Protein AF-A0A9N7NEU2-F1 (afdb_monomer)

Solvent-accessible surface area (backbone atoms only — not comparable to full-atom values): 13397 Å² total; per-residue (Å²): 137,87,75,90,75,85,58,40,89,92,38,57,34,70,61,38,56,47,55,64,87,33,83,66,75,81,58,81,85,88,75,82,92,77,90,83,76,88,80,54,57,27,27,45,36,38,36,34,35,21,76,52,65,70,57,48,54,51,46,50,53,50,45,70,71,66,64,71,51,78,40,74,46,25,33,46,35,39,82,84,51,68,68,86,79,60,71,45,93,87,48,93,56,51,72,67,54,53,50,53,49,36,75,73,55,57,35,33,38,34,43,40,36,28,40,68,30,38,95,90,41,43,73,60,52,52,53,51,47,57,57,52,59,73,72,54,78,49,46,86,78,45,63,33,73,48,82,43,44,34,64,56,62,77,46,65,88,62,79,83,86,51,83,84,65,68,73,94,67,89,76,92,78,86,88,82,88,76,60,78,92,45,48,67,58,46,35,57,58,40,62,68,43,44,53,55,72,64,57,84,66,96,63,73,49,77,54,64,86,77,76,91,86,116

Structure (mmCIF, N/CA/C/O backbone):
data_AF-A0A9N7NEU2-F1
#
_entry.id   AF-A0A9N7NEU2-F1
#
loop_
_atom_site.group_PDB
_atom_site.id
_atom_site.type_symbol
_atom_site.label_atom_id
_atom_site.label_alt_id
_atom_site.label_comp_id
_atom_site.label_asym_id
_atom_site.label_entity_id
_atom_site.label_seq_id
_atom_site.pdbx_PDB_ins_code
_atom_site.Cartn_x
_atom_site.Cartn_y
_atom_site.Cartn_z
_atom_site.occupancy
_atom_site.B_iso_or_equiv
_atom_site.auth_seq_id
_atom_site.auth_comp_id
_atom_site.auth_asym_id
_atom_site.auth_atom_id
_atom_site.pdbx_PDB_model_num
ATOM 1 N N . THR A 1 1 ? -37.195 -2.583 7.562 1.00 84.12 1 THR A N 1
ATOM 2 C CA . THR A 1 1 ? -38.107 -2.457 8.717 1.00 84.12 1 THR A CA 1
ATOM 3 C C . THR A 1 1 ? -38.103 -1.061 9.318 1.00 84.12 1 THR A C 1
ATOM 5 O O . THR A 1 1 ? -39.111 -0.683 9.885 1.00 84.12 1 THR A O 1
ATOM 8 N N . GLY A 1 2 ? -37.026 -0.272 9.164 1.00 92.94 2 GLY A N 1
ATOM 9 C CA . GLY A 1 2 ? -36.938 1.070 9.762 1.00 92.94 2 GLY A CA 1
ATOM 10 C C . GLY A 1 2 ? -36.482 1.051 11.225 1.00 92.94 2 GLY A C 1
ATOM 11 O O . GLY A 1 2 ? -36.371 2.103 11.845 1.00 92.94 2 GLY A O 1
ATOM 12 N N . ASP A 1 3 ? -36.182 -0.133 11.763 1.00 95.94 3 ASP A N 1
ATOM 13 C CA . ASP A 1 3 ? -35.751 -0.294 13.147 1.00 95.94 3 ASP A CA 1
ATOM 14 C C . ASP A 1 3 ? -34.339 0.253 13.348 1.00 95.94 3 ASP A C 1
ATOM 16 O O . ASP A 1 3 ? -33.402 -0.108 12.630 1.00 95.94 3 ASP A O 1
ATOM 20 N N . LYS A 1 4 ? -34.156 1.050 14.401 1.00 96.88 4 LYS A N 1
ATOM 21 C CA . LYS A 1 4 ? -32.829 1.431 14.878 1.00 96.88 4 LYS A CA 1
ATOM 22 C C . LYS A 1 4 ? -32.281 0.320 15.770 1.00 96.88 4 LYS A C 1
ATOM 24 O O . LYS A 1 4 ? -32.828 0.060 16.840 1.00 96.88 4 LYS A O 1
ATOM 29 N N . LYS A 1 5 ? -31.192 -0.325 15.347 1.00 96.81 5 LYS A N 1
ATOM 30 C CA . LYS A 1 5 ? -30.547 -1.409 16.102 1.00 96.81 5 LYS A CA 1
ATOM 31 C C . LYS A 1 5 ? -29.089 -1.085 16.398 1.00 96.81 5 LYS A C 1
ATOM 33 O O . LYS A 1 5 ? -28.340 -0.703 15.506 1.00 96.81 5 LYS A O 1
ATOM 38 N N . LEU A 1 6 ? -28.689 -1.289 17.650 1.00 97.56 6 LEU A N 1
ATOM 39 C CA . LEU A 1 6 ? -27.280 -1.370 18.025 1.00 97.56 6 LEU A CA 1
ATOM 40 C C . LEU A 1 6 ? -26.764 -2.767 17.675 1.00 97.56 6 LEU A C 1
ATOM 42 O O . LEU A 1 6 ? -27.394 -3.759 18.041 1.00 97.56 6 LEU A O 1
ATOM 46 N N . CYS A 1 7 ? -25.619 -2.854 17.007 1.00 97.56 7 CYS A N 1
ATOM 47 C CA . CYS A 1 7 ? -24.957 -4.121 16.720 1.00 97.56 7 CYS A CA 1
ATOM 48 C C . CYS A 1 7 ? -23.459 -4.040 17.050 1.00 97.56 7 CYS A C 1
ATOM 50 O O . CYS A 1 7 ? -22.842 -2.979 16.944 1.00 97.56 7 CYS A O 1
ATOM 52 N N . LYS A 1 8 ? -22.900 -5.150 17.529 1.00 97.50 8 LYS A N 1
ATOM 53 C CA . LYS A 1 8 ? -21.483 -5.362 17.878 1.00 97.50 8 LYS A CA 1
ATOM 54 C C . LYS A 1 8 ? -21.183 -6.874 17.782 1.00 97.50 8 LYS A C 1
ATOM 56 O O . LYS A 1 8 ? -22.131 -7.644 17.625 1.00 97.50 8 LYS A O 1
ATOM 61 N N . PRO A 1 9 ? -19.923 -7.340 17.883 1.00 97.69 9 PRO A N 1
ATOM 62 C CA . PRO A 1 9 ? -19.594 -8.757 17.674 1.00 97.69 9 PRO A CA 1
ATOM 63 C C . PRO A 1 9 ? -20.399 -9.760 18.521 1.00 97.69 9 PRO A C 1
ATOM 65 O O . PRO A 1 9 ? -20.651 -10.870 18.072 1.00 97.69 9 PRO A O 1
ATOM 68 N N . ASP A 1 10 ? -20.831 -9.366 19.719 1.00 97.88 10 ASP A N 1
ATOM 69 C CA . ASP A 1 10 ? -21.584 -10.173 20.690 1.00 97.88 10 ASP A CA 1
ATOM 70 C C . ASP A 1 10 ? -23.060 -9.735 20.856 1.00 97.88 10 ASP A C 1
ATOM 72 O O . ASP A 1 10 ? -23.745 -10.195 21.767 1.00 97.88 10 ASP A O 1
ATOM 76 N N . LEU A 1 11 ? -23.573 -8.831 20.010 1.00 97.75 11 LEU A N 1
ATOM 77 C CA . LEU A 1 11 ? -24.970 -8.369 20.044 1.00 97.75 11 LEU A CA 1
ATOM 78 C C . LEU A 1 11 ? -25.458 -8.050 18.632 1.00 97.75 11 LEU A C 1
ATOM 80 O O . LEU A 1 11 ? -24.923 -7.152 17.986 1.00 97.75 11 LEU A O 1
ATOM 84 N N . ASN A 1 12 ? -26.525 -8.720 18.185 1.00 97.31 12 ASN A N 1
ATOM 85 C CA . ASN A 1 12 ? -26.987 -8.640 16.793 1.00 97.31 12 ASN A CA 1
ATOM 86 C C . ASN A 1 12 ? -25.820 -8.899 15.812 1.00 97.31 12 ASN A C 1
ATOM 88 O O . ASN A 1 12 ? -25.632 -8.148 14.855 1.00 97.31 12 ASN A O 1
ATOM 92 N N . SER A 1 13 ? -25.014 -9.928 16.098 1.00 97.88 13 SER A N 1
ATOM 93 C CA . SER A 1 13 ? -23.757 -10.250 15.407 1.00 97.88 13 SER A CA 1
ATOM 94 C C . SER A 1 13 ? -23.939 -10.422 13.904 1.00 97.88 13 SER A C 1
ATOM 96 O O . SER A 1 13 ? -23.150 -9.891 13.129 1.00 97.88 13 SER A O 1
ATOM 98 N N . ASP A 1 14 ? -25.010 -11.095 13.487 1.00 97.69 14 ASP A N 1
ATOM 99 C CA . ASP A 1 14 ? -25.287 -11.341 12.071 1.00 97.69 14 ASP A CA 1
ATOM 100 C C . ASP A 1 14 ? -25.489 -10.023 11.322 1.00 97.69 14 ASP A C 1
ATOM 102 O O . ASP A 1 14 ? -24.925 -9.828 10.250 1.00 97.69 14 ASP A O 1
ATOM 106 N N . LEU A 1 15 ? -26.214 -9.072 11.926 1.00 97.19 15 LEU A N 1
ATOM 107 C CA . LEU A 1 15 ? -26.360 -7.725 11.377 1.00 97.19 15 LEU A CA 1
ATOM 108 C C . LEU A 1 15 ? -25.023 -6.973 11.387 1.00 97.19 15 LEU A C 1
ATOM 110 O O . LEU A 1 15 ? -24.699 -6.316 10.402 1.00 97.19 15 LEU A O 1
ATOM 114 N N . PHE A 1 16 ? -24.244 -7.077 12.470 1.00 97.88 16 PHE A N 1
ATOM 115 C CA . PHE A 1 16 ? -22.935 -6.429 12.572 1.00 97.88 16 PHE A CA 1
ATOM 116 C C . PHE A 1 16 ? -22.009 -6.857 11.426 1.00 97.88 16 PHE A C 1
ATOM 118 O O . PHE A 1 16 ? -21.502 -6.003 10.702 1.00 97.88 16 PHE A O 1
ATOM 125 N N . TYR A 1 17 ? -21.835 -8.163 11.212 1.00 97.69 17 TYR A N 1
ATOM 126 C CA . TYR A 1 17 ? -20.968 -8.682 10.153 1.00 97.69 17 TYR A CA 1
ATOM 127 C C . TYR A 1 17 ? -21.564 -8.517 8.753 1.00 97.69 17 TYR A C 1
ATOM 129 O O . TYR A 1 17 ? -20.808 -8.276 7.818 1.00 97.69 17 TYR A O 1
ATOM 137 N N . ALA A 1 18 ? -22.890 -8.567 8.595 1.00 97.12 18 ALA A N 1
ATOM 138 C CA . ALA A 1 18 ? -23.529 -8.293 7.309 1.00 97.12 18 ALA A CA 1
ATOM 139 C C . ALA A 1 18 ? -23.320 -6.840 6.854 1.00 97.12 18 ALA A C 1
ATOM 141 O O . ALA A 1 18 ? -23.188 -6.592 5.661 1.00 97.12 18 ALA A O 1
ATOM 142 N N . LEU A 1 19 ? -23.262 -5.869 7.775 1.00 96.44 19 LEU A N 1
ATOM 143 C CA . LEU A 1 19 ? -22.997 -4.466 7.432 1.00 96.44 19 LEU A CA 1
ATOM 144 C C . LEU A 1 19 ? -21.547 -4.235 6.967 1.00 96.44 19 LEU A C 1
ATOM 146 O O . LEU A 1 19 ? -21.316 -3.403 6.085 1.00 96.44 19 LEU A O 1
ATOM 150 N N . LEU A 1 20 ? -20.573 -4.971 7.511 1.00 95.88 20 LEU A N 1
ATOM 151 C CA . LEU A 1 20 ? -19.156 -4.845 7.155 1.00 95.88 20 LEU A CA 1
ATOM 152 C C . LEU A 1 20 ? -18.894 -5.401 5.747 1.00 95.88 20 LEU A C 1
ATOM 154 O O . LEU A 1 20 ? -18.854 -6.606 5.532 1.00 95.88 20 LEU A O 1
ATOM 158 N N . GLY A 1 21 ? -18.717 -4.509 4.768 1.00 95.19 21 GLY A N 1
ATOM 159 C CA . GLY A 1 21 ? -18.578 -4.903 3.360 1.00 95.19 21 GLY A CA 1
ATOM 160 C C . GLY A 1 21 ? -19.903 -5.292 2.690 1.00 95.19 21 GLY A C 1
ATOM 161 O O . GLY A 1 21 ? -19.897 -5.752 1.554 1.00 95.19 21 GLY A O 1
ATOM 162 N N . GLY A 1 22 ? -21.044 -5.060 3.347 1.00 97.06 22 GLY A N 1
ATOM 163 C CA . GLY A 1 22 ? -22.374 -5.437 2.857 1.00 97.06 22 GLY A CA 1
ATOM 164 C C . GLY A 1 22 ? -22.974 -4.539 1.780 1.00 97.06 22 GLY A C 1
ATOM 165 O O . GLY A 1 22 ? -24.159 -4.669 1.489 1.00 97.06 22 GLY A O 1
ATOM 166 N N . LEU A 1 23 ? -22.208 -3.587 1.236 1.00 96.38 23 LEU A N 1
ATOM 167 C CA . LEU A 1 23 ? -22.622 -2.709 0.129 1.00 96.38 23 LEU A CA 1
ATOM 168 C C . LEU A 1 23 ? -23.996 -2.029 0.347 1.00 96.38 23 LEU A C 1
ATOM 170 O O . LEU A 1 23 ? -24.790 -1.884 -0.582 1.00 96.38 23 LEU A O 1
ATOM 174 N N . GLY A 1 24 ? -24.306 -1.661 1.596 1.00 95.44 24 GLY A N 1
ATOM 175 C CA . GLY A 1 24 ? -25.555 -0.984 1.972 1.00 95.44 24 GLY A CA 1
ATOM 176 C C . GLY A 1 24 ? -26.828 -1.838 1.896 1.00 95.44 24 GLY A C 1
ATOM 177 O O . GLY A 1 24 ? -27.920 -1.299 2.047 1.00 95.44 24 GLY A O 1
ATOM 178 N N . GLN A 1 25 ? -26.725 -3.155 1.689 1.00 97.12 25 GLN A N 1
ATOM 179 C CA . GLN A 1 25 ? -27.891 -4.028 1.483 1.00 97.12 25 GLN A CA 1
ATOM 180 C C . GLN A 1 25 ? -28.727 -4.265 2.752 1.00 97.12 25 GLN A C 1
ATOM 182 O O . GLN A 1 25 ? -29.918 -4.558 2.666 1.00 97.12 25 GLN A O 1
ATOM 187 N N . PHE A 1 26 ? -28.119 -4.145 3.936 1.00 95.56 26 PHE A N 1
ATOM 188 C CA . PHE A 1 26 ? -28.721 -4.592 5.201 1.00 95.56 26 PHE A CA 1
ATOM 189 C C . PHE A 1 26 ? -29.105 -3.453 6.155 1.00 95.56 26 PHE A C 1
ATOM 191 O O . PHE A 1 26 ? -29.678 -3.701 7.216 1.00 95.56 26 PHE A O 1
ATOM 198 N N . GLY A 1 27 ? -28.813 -2.202 5.791 1.00 94.94 27 GLY A N 1
ATOM 199 C CA . GLY A 1 27 ? -29.147 -1.028 6.592 1.00 94.94 27 GLY A CA 1
ATOM 200 C C . GLY A 1 27 ? -28.225 0.163 6.340 1.00 94.94 27 GLY A C 1
ATOM 201 O O . GLY A 1 27 ? -27.269 0.085 5.571 1.00 94.94 27 GLY A O 1
ATOM 202 N N . ILE A 1 28 ? -28.519 1.269 7.025 1.00 96.62 28 ILE A N 1
ATOM 203 C CA . ILE A 1 28 ? -27.726 2.503 6.995 1.00 96.62 28 ILE A CA 1
ATOM 204 C C . ILE A 1 28 ? -26.962 2.607 8.316 1.00 96.62 28 ILE A C 1
ATOM 206 O O . ILE A 1 28 ? -27.573 2.658 9.385 1.00 96.62 28 ILE A O 1
ATOM 210 N N . MET A 1 29 ? -25.630 2.652 8.250 1.00 96.56 29 MET A N 1
ATOM 211 C CA . MET A 1 29 ? -24.798 2.911 9.426 1.00 96.56 29 MET A CA 1
ATOM 212 C C . MET A 1 29 ? -24.875 4.395 9.787 1.00 96.56 29 MET A C 1
ATOM 214 O O . MET A 1 29 ? -24.340 5.239 9.075 1.00 96.56 29 MET A O 1
ATOM 218 N N . THR A 1 30 ? -25.548 4.717 10.892 1.00 96.88 30 THR A N 1
ATOM 219 C CA . THR A 1 30 ? -25.676 6.100 11.386 1.00 96.88 30 THR A CA 1
ATOM 220 C C . THR A 1 30 ? -24.616 6.474 12.422 1.00 96.88 30 THR A C 1
ATOM 222 O O . THR A 1 30 ? -24.423 7.650 12.702 1.00 96.88 30 THR A O 1
ATOM 225 N N . GLU A 1 31 ? -23.964 5.483 13.030 1.00 96.75 31 GLU A N 1
ATOM 226 C CA . GLU A 1 31 ? -22.904 5.653 14.025 1.00 96.75 31 GLU A CA 1
ATOM 227 C C . GLU A 1 31 ? -21.955 4.453 13.942 1.00 96.75 31 GLU A C 1
ATOM 229 O O . GLU A 1 31 ? -22.399 3.321 13.740 1.00 96.75 31 GLU A O 1
ATOM 234 N N . ALA A 1 32 ? -20.655 4.690 14.114 1.00 97.12 32 ALA A N 1
ATOM 235 C CA . ALA A 1 32 ? -19.649 3.642 14.206 1.00 97.12 32 ALA A CA 1
ATOM 236 C C . ALA A 1 32 ? -18.677 3.955 15.346 1.00 97.12 32 ALA A C 1
ATOM 238 O O . ALA A 1 32 ? -18.210 5.084 15.492 1.00 97.12 32 ALA A O 1
ATOM 239 N N . ARG A 1 33 ? -18.337 2.938 16.144 1.00 97.31 33 ARG A N 1
ATOM 240 C CA . ARG A 1 33 ? -17.288 3.039 17.163 1.00 97.31 33 ARG A CA 1
ATOM 241 C C . ARG A 1 33 ? -15.985 2.490 16.599 1.00 97.31 33 ARG A C 1
ATOM 243 O O . ARG A 1 33 ? -15.870 1.288 16.377 1.00 97.31 33 ARG A O 1
ATOM 250 N N . ILE A 1 34 ? -15.005 3.366 16.406 1.00 96.50 34 ILE A N 1
ATOM 251 C CA . ILE A 1 34 ? -13.706 3.028 15.815 1.00 96.50 34 ILE A CA 1
ATOM 252 C C . ILE A 1 34 ? -12.652 2.966 16.922 1.00 96.50 34 ILE A C 1
ATOM 254 O O . ILE A 1 34 ? -12.603 3.824 17.804 1.00 96.50 34 ILE A O 1
ATOM 258 N N . ARG A 1 35 ? -11.805 1.933 16.895 1.00 96.62 35 ARG A N 1
ATOM 259 C CA . ARG A 1 35 ? -10.679 1.809 17.826 1.00 96.62 35 ARG A CA 1
ATOM 260 C C . ARG A 1 35 ? -9.618 2.858 17.494 1.00 96.62 35 ARG A C 1
ATOM 262 O O . ARG A 1 35 ? -9.200 2.964 16.347 1.00 96.62 35 ARG A O 1
ATOM 269 N N . LEU A 1 36 ? -9.144 3.571 18.511 1.00 96.75 36 LEU A N 1
ATOM 270 C CA . LEU A 1 36 ? -8.047 4.530 18.384 1.00 96.75 36 LEU A CA 1
ATOM 271 C C . LEU A 1 36 ? -6.750 3.955 18.962 1.00 96.75 36 LEU A C 1
ATOM 273 O O . LEU A 1 36 ? -6.771 3.133 19.882 1.00 96.75 36 LEU A O 1
ATOM 277 N N . GLY A 1 37 ? -5.624 4.403 18.414 1.00 92.00 37 GLY A N 1
ATOM 278 C CA . GLY A 1 37 ? -4.285 4.190 18.957 1.00 92.00 37 GLY A CA 1
ATOM 279 C C . GLY A 1 37 ? -3.620 5.525 19.289 1.00 92.00 37 GLY A C 1
ATOM 280 O O . GLY A 1 37 ? -4.114 6.582 18.893 1.00 92.00 37 GLY A O 1
ATOM 281 N N . LYS A 1 38 ? -2.488 5.486 20.002 1.00 94.19 38 LYS A N 1
ATOM 282 C CA . LYS A 1 38 ? -1.645 6.677 20.184 1.00 94.19 38 LYS A CA 1
ATOM 283 C C . LYS A 1 38 ? -1.171 7.142 18.805 1.00 94.19 38 LYS A C 1
ATOM 285 O O . LYS A 1 38 ? -0.615 6.340 18.059 1.00 94.19 38 LYS A O 1
ATOM 290 N N . ALA A 1 39 ? -1.390 8.413 18.479 1.00 95.19 39 ALA A N 1
ATOM 291 C CA . ALA A 1 39 ? -0.925 8.985 17.223 1.00 95.19 39 ALA A CA 1
ATOM 292 C C . ALA A 1 39 ? 0.600 9.207 17.276 1.00 95.19 39 ALA A C 1
ATOM 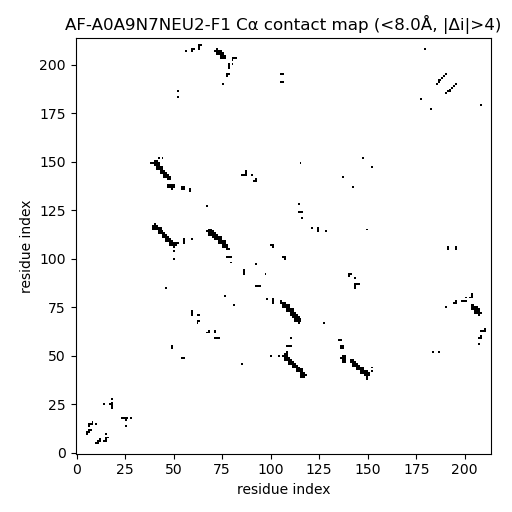294 O O . ALA A 1 39 ? 1.069 9.910 18.177 1.00 95.19 39 ALA A O 1
ATOM 295 N N . PRO A 1 40 ? 1.375 8.629 16.342 1.00 96.81 40 PRO A N 1
ATOM 296 C CA . PRO A 1 40 ? 2.765 9.017 16.126 1.00 96.81 40 PRO A CA 1
ATOM 297 C C . PRO A 1 40 ? 2.851 10.480 15.680 1.00 96.81 40 PRO A C 1
ATOM 299 O O . PRO A 1 40 ? 1.882 11.030 15.150 1.00 96.81 40 PRO A O 1
ATOM 302 N N . THR A 1 41 ? 4.008 11.117 15.861 1.00 97.69 41 THR A N 1
ATOM 303 C CA . THR A 1 41 ? 4.199 12.508 15.421 1.00 97.69 41 THR A CA 1
ATOM 304 C C . THR A 1 41 ? 4.752 12.586 14.003 1.00 97.69 41 THR A C 1
ATOM 306 O O . THR A 1 41 ? 4.426 13.520 13.264 1.00 97.69 41 THR A O 1
ATOM 309 N N . ARG A 1 42 ? 5.554 11.597 13.592 1.00 98.31 42 ARG A N 1
ATOM 310 C CA . ARG A 1 42 ? 6.301 11.620 12.330 1.00 98.31 42 ARG A CA 1
ATOM 311 C C . ARG A 1 42 ? 6.250 10.288 11.590 1.00 98.31 42 ARG A C 1
ATOM 313 O O . ARG A 1 42 ? 5.955 9.241 12.171 1.00 98.31 42 ARG A O 1
ATOM 320 N N . ALA A 1 43 ? 6.547 10.346 10.297 1.00 98.06 43 ALA A N 1
ATOM 321 C CA . ALA A 1 43 ? 6.686 9.193 9.423 1.00 98.06 43 ALA A CA 1
ATOM 322 C C . ALA A 1 43 ? 7.924 9.353 8.531 1.00 98.06 43 ALA A C 1
ATOM 324 O O . ALA A 1 43 ? 8.047 10.338 7.799 1.00 98.06 43 ALA A O 1
ATOM 325 N N . ILE A 1 44 ? 8.811 8.356 8.554 1.00 97.00 44 ILE A N 1
ATOM 326 C CA . ILE A 1 44 ? 9.826 8.184 7.512 1.00 97.00 44 ILE A CA 1
ATOM 327 C C . ILE A 1 44 ? 9.157 7.424 6.382 1.00 97.00 44 ILE A C 1
ATOM 329 O O . ILE A 1 44 ? 8.739 6.284 6.576 1.00 97.00 44 ILE A O 1
ATOM 333 N N . VAL A 1 45 ? 9.053 8.056 5.221 1.00 96.38 45 VAL A N 1
ATOM 334 C CA . VAL A 1 45 ? 8.456 7.479 4.017 1.00 96.38 45 VAL A CA 1
ATOM 335 C C . VAL A 1 45 ? 9.569 7.216 3.023 1.00 96.38 45 VAL A C 1
ATOM 337 O O . VAL A 1 45 ? 10.319 8.132 2.680 1.00 96.38 45 VAL A O 1
ATOM 340 N N . THR A 1 46 ? 9.665 5.981 2.547 1.00 96.06 46 THR A N 1
ATOM 341 C CA . THR A 1 46 ? 10.724 5.555 1.636 1.00 96.06 46 THR A CA 1
ATOM 342 C C . THR A 1 46 ? 10.141 4.869 0.418 1.00 96.06 46 THR A C 1
ATOM 344 O O . THR A 1 46 ? 9.296 3.981 0.527 1.00 96.06 46 THR A O 1
ATOM 347 N N . ARG A 1 47 ? 10.627 5.286 -0.752 1.00 95.50 47 ARG A N 1
ATOM 348 C CA . ARG A 1 47 ? 10.275 4.737 -2.059 1.00 95.50 47 ARG A CA 1
ATOM 349 C C . ARG A 1 47 ? 11.492 4.091 -2.691 1.00 95.50 47 ARG A C 1
ATOM 351 O O . ARG A 1 47 ? 12.563 4.692 -2.702 1.00 95.50 47 ARG A O 1
ATOM 358 N N . LEU A 1 48 ? 11.314 2.891 -3.224 1.00 96.06 48 LEU A N 1
ATOM 359 C CA . LEU A 1 48 ? 12.379 2.054 -3.766 1.00 96.06 48 LEU A CA 1
ATOM 360 C C . LEU A 1 48 ? 11.993 1.568 -5.158 1.00 96.06 48 LEU A C 1
ATOM 362 O O . LEU A 1 48 ? 10.906 1.015 -5.302 1.00 96.06 48 LEU A O 1
ATOM 366 N N . ILE A 1 49 ? 12.861 1.738 -6.158 1.00 95.88 49 ILE A N 1
ATOM 367 C CA . ILE A 1 49 ? 12.587 1.288 -7.534 1.00 95.88 49 ILE A CA 1
ATOM 368 C C . ILE A 1 49 ? 13.279 -0.045 -7.831 1.00 95.88 49 ILE A C 1
ATOM 370 O O . ILE A 1 49 ? 14.451 -0.251 -7.523 1.00 95.88 49 ILE A O 1
ATOM 374 N N . TYR A 1 50 ? 12.548 -0.929 -8.501 1.00 97.75 50 TYR A N 1
ATOM 375 C CA . TYR A 1 50 ? 12.945 -2.266 -8.919 1.00 97.75 50 TYR A CA 1
ATOM 376 C C . TYR A 1 50 ? 12.801 -2.409 -10.437 1.00 97.75 50 TYR A C 1
ATOM 378 O O . TYR A 1 50 ? 11.867 -1.882 -11.043 1.00 97.75 50 TYR A O 1
ATOM 386 N N . SER A 1 51 ? 13.702 -3.173 -11.053 1.00 96.25 51 SER A N 1
ATOM 387 C CA . SER A 1 51 ? 13.664 -3.492 -12.489 1.00 96.25 51 SER A CA 1
ATOM 388 C C . SER A 1 51 ? 13.003 -4.834 -12.804 1.00 96.25 51 SER A C 1
ATOM 390 O O . SER A 1 51 ? 12.759 -5.135 -13.970 1.00 96.25 51 SER A O 1
ATOM 392 N N . ASN A 1 52 ? 12.738 -5.668 -11.795 1.00 95.88 52 ASN A N 1
ATOM 393 C CA . ASN A 1 52 ? 12.167 -6.995 -11.986 1.00 95.88 52 ASN A CA 1
ATOM 394 C C . ASN A 1 52 ? 11.111 -7.320 -10.922 1.00 95.88 52 ASN A C 1
ATOM 396 O O . ASN A 1 52 ? 11.209 -6.906 -9.768 1.00 95.88 52 ASN A O 1
ATOM 400 N N . PHE A 1 53 ? 10.098 -8.076 -11.342 1.00 98.19 53 PHE A N 1
ATOM 401 C CA . PHE A 1 53 ? 8.946 -8.410 -10.511 1.00 98.19 53 PHE A CA 1
ATOM 402 C C . PHE A 1 53 ? 9.245 -9.397 -9.365 1.00 98.19 53 PHE A C 1
ATOM 404 O O . PHE A 1 53 ? 8.679 -9.215 -8.286 1.00 98.19 53 PHE A O 1
ATOM 411 N N . PRO A 1 54 ? 10.098 -10.432 -9.531 1.00 98.12 54 PRO A N 1
ATOM 412 C CA . PRO A 1 54 ? 10.435 -11.328 -8.426 1.00 98.12 54 PRO A CA 1
ATOM 413 C C . PRO A 1 54 ? 11.021 -10.605 -7.212 1.00 98.12 54 PRO A C 1
ATOM 415 O O . PRO A 1 54 ? 10.524 -10.809 -6.109 1.00 98.12 54 PRO A O 1
ATOM 418 N N . ASP A 1 55 ? 12.017 -9.735 -7.396 1.00 98.50 55 ASP A N 1
ATOM 419 C CA . ASP A 1 55 ? 12.606 -8.990 -6.277 1.00 98.50 55 ASP A CA 1
ATOM 420 C C . ASP A 1 55 ? 11.588 -8.033 -5.647 1.00 98.50 55 ASP A C 1
ATOM 422 O O . ASP A 1 55 ? 11.413 -8.045 -4.433 1.00 98.50 55 ASP A O 1
ATOM 426 N N . PHE A 1 56 ? 10.843 -7.288 -6.470 1.00 98.69 56 PHE A N 1
ATOM 427 C CA . PHE A 1 56 ? 9.772 -6.398 -6.016 1.00 98.69 56 PHE A CA 1
ATOM 428 C C . PHE A 1 56 ? 8.721 -7.125 -5.162 1.00 98.69 56 PHE A C 1
ATOM 430 O O . PHE A 1 56 ? 8.431 -6.722 -4.038 1.00 98.69 56 PHE A O 1
ATOM 437 N N . SER A 1 57 ? 8.152 -8.216 -5.677 1.00 98.38 57 SER A N 1
ATOM 438 C CA . SER A 1 57 ? 7.056 -8.917 -5.000 1.00 98.38 57 SER A CA 1
ATOM 439 C C . SER A 1 57 ? 7.518 -9.677 -3.755 1.00 98.38 57 SER A C 1
ATOM 441 O O . SER A 1 57 ? 6.792 -9.707 -2.763 1.00 98.38 57 SER A O 1
ATOM 443 N N . ASN A 1 58 ? 8.721 -10.260 -3.774 1.00 98.25 58 ASN A N 1
ATOM 444 C CA . ASN A 1 58 ? 9.284 -10.941 -2.607 1.00 98.25 58 ASN A CA 1
ATOM 445 C C . ASN A 1 58 ? 9.630 -9.946 -1.492 1.00 98.25 58 ASN A C 1
ATOM 447 O O . ASN A 1 58 ? 9.375 -10.234 -0.324 1.00 98.25 58 ASN A O 1
ATOM 451 N N . ASP A 1 59 ? 10.157 -8.770 -1.838 1.00 98.56 59 ASP A N 1
ATOM 452 C CA . ASP A 1 59 ? 10.444 -7.722 -0.860 1.00 98.56 59 ASP A CA 1
ATOM 453 C C . ASP A 1 59 ? 9.155 -7.146 -0.259 1.00 98.56 59 ASP A C 1
ATOM 455 O O . ASP A 1 59 ? 9.096 -6.942 0.953 1.00 98.56 59 ASP A O 1
ATOM 459 N N . GLN A 1 60 ? 8.087 -6.955 -1.047 1.00 97.88 60 GLN A N 1
ATOM 460 C CA . GLN A 1 60 ? 6.780 -6.571 -0.495 1.00 97.88 60 GLN A CA 1
ATOM 461 C C . GLN A 1 60 ? 6.255 -7.614 0.503 1.00 97.88 60 GLN A C 1
ATOM 463 O O . GLN A 1 60 ? 5.820 -7.254 1.596 1.00 97.88 60 GLN A O 1
ATOM 468 N N . GLU A 1 61 ? 6.315 -8.904 0.156 1.00 97.12 61 GLU A N 1
ATOM 469 C CA . GLU A 1 61 ? 5.892 -10.004 1.035 1.00 97.12 61 GLU A CA 1
ATOM 470 C C . GLU A 1 61 ? 6.744 -10.094 2.308 1.00 97.12 61 GLU A C 1
ATOM 472 O O . GLU A 1 61 ? 6.213 -10.292 3.406 1.00 97.12 61 GLU A O 1
ATOM 477 N N . PHE A 1 62 ? 8.055 -9.886 2.195 1.00 97.31 62 PHE A N 1
ATOM 478 C CA . PHE A 1 62 ? 8.956 -9.777 3.339 1.00 97.31 62 PHE A CA 1
ATOM 479 C C . PHE A 1 62 ? 8.578 -8.597 4.249 1.00 97.31 62 PHE A C 1
ATOM 481 O O . PHE A 1 62 ? 8.464 -8.763 5.465 1.00 97.31 62 PHE A O 1
ATOM 488 N N . LEU A 1 63 ? 8.313 -7.419 3.680 1.00 97.12 63 LEU A N 1
ATOM 489 C CA . LEU A 1 63 ? 7.936 -6.228 4.443 1.00 97.12 63 LEU A CA 1
ATOM 490 C C . LEU A 1 63 ? 6.643 -6.456 5.235 1.00 97.12 63 LEU A C 1
ATOM 492 O O . LEU A 1 63 ? 6.639 -6.254 6.453 1.00 97.12 63 LEU A O 1
ATOM 496 N N . ILE A 1 64 ? 5.583 -6.961 4.593 1.00 95.56 64 ILE A N 1
ATOM 497 C CA . ILE A 1 64 ? 4.290 -7.169 5.266 1.00 95.56 64 ILE A CA 1
ATOM 498 C C . ILE A 1 64 ? 4.295 -8.338 6.264 1.00 95.56 64 ILE A C 1
ATOM 500 O O . ILE A 1 64 ? 3.480 -8.344 7.190 1.00 95.56 64 ILE A O 1
ATOM 504 N N . SER A 1 65 ? 5.185 -9.323 6.095 1.00 94.69 65 SER A N 1
ATOM 505 C CA . SER A 1 65 ? 5.330 -10.451 7.030 1.00 94.69 65 SER A CA 1
ATOM 506 C C . SER A 1 65 ? 6.202 -10.103 8.235 1.00 94.69 65 SER A C 1
ATOM 508 O O . SER A 1 65 ? 5.948 -10.600 9.331 1.00 94.69 65 SER A O 1
ATOM 510 N N . SER A 1 66 ? 7.183 -9.210 8.066 1.00 93.75 66 SER A N 1
ATOM 511 C CA . SER A 1 66 ? 8.067 -8.761 9.148 1.00 93.75 66 SER A CA 1
ATOM 512 C C . SER A 1 66 ? 7.356 -7.933 10.223 1.00 93.75 66 SER A C 1
ATOM 514 O O . SER A 1 66 ? 7.833 -7.865 11.353 1.00 93.75 66 SER A O 1
ATOM 516 N N . ASN A 1 67 ? 6.230 -7.293 9.877 1.00 88.44 67 ASN A N 1
ATOM 517 C CA . ASN A 1 67 ? 5.527 -6.312 10.714 1.00 88.44 67 ASN A CA 1
ATOM 518 C C . ASN A 1 67 ? 6.405 -5.133 11.172 1.00 88.44 67 ASN A C 1
ATOM 520 O O . ASN A 1 67 ? 6.079 -4.490 12.169 1.00 88.44 67 ASN A O 1
ATOM 524 N N . LEU A 1 68 ? 7.513 -4.857 10.473 1.00 94.06 68 LEU A N 1
ATOM 525 C CA . LEU A 1 68 ? 8.411 -3.754 10.813 1.00 94.06 68 LEU A CA 1
ATOM 526 C C . LEU A 1 68 ? 7.893 -2.410 10.276 1.00 94.06 68 LEU A C 1
ATOM 528 O O . LEU A 1 68 ? 7.797 -1.473 11.070 1.00 94.06 68 LEU A O 1
ATOM 532 N N . PRO A 1 69 ? 7.520 -2.270 8.985 1.00 96.81 69 PRO A N 1
ATOM 533 C CA . PRO A 1 69 ? 6.873 -1.050 8.515 1.00 96.81 69 PRO A CA 1
ATOM 534 C C . PRO A 1 69 ? 5.437 -0.950 9.023 1.00 96.81 69 PRO A C 1
ATOM 536 O O . PRO A 1 69 ? 4.720 -1.947 9.125 1.00 96.81 69 PRO A O 1
ATOM 539 N N . ASN A 1 70 ? 4.982 0.278 9.253 1.00 96.88 70 ASN A N 1
ATOM 540 C CA . ASN A 1 70 ? 3.587 0.556 9.588 1.00 96.88 70 ASN A CA 1
ATOM 541 C C . ASN A 1 70 ? 2.690 0.647 8.347 1.00 96.88 70 ASN A C 1
ATOM 543 O O . ASN A 1 70 ? 1.471 0.539 8.460 1.00 96.88 70 ASN A O 1
ATOM 547 N N . TYR A 1 71 ? 3.288 0.855 7.177 1.00 97.69 71 TYR A N 1
ATOM 548 C CA . TYR A 1 71 ? 2.612 0.949 5.890 1.00 97.6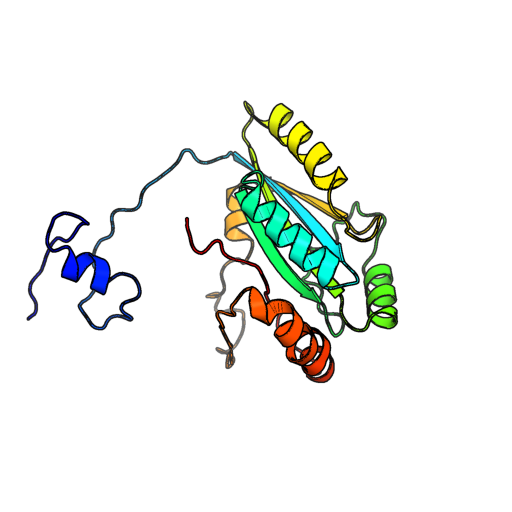9 71 TYR A CA 1
ATOM 549 C C . TYR A 1 71 ? 3.504 0.353 4.803 1.00 97.69 71 TYR A C 1
ATOM 551 O O . TYR A 1 71 ? 4.725 0.521 4.837 1.00 97.69 71 TYR A O 1
ATOM 559 N N . THR A 1 72 ? 2.905 -0.341 3.838 1.00 97.62 72 THR A N 1
ATOM 560 C CA . THR A 1 72 ? 3.583 -0.847 2.641 1.00 97.62 72 THR A CA 1
ATOM 561 C C . THR A 1 72 ? 2.580 -0.907 1.497 1.00 97.62 72 THR A C 1
ATOM 563 O O . THR A 1 72 ? 1.581 -1.614 1.589 1.00 97.62 72 THR A O 1
ATOM 566 N N . GLU A 1 73 ? 2.875 -0.199 0.418 1.00 97.56 73 GLU A N 1
ATOM 567 C CA . GLU A 1 73 ? 2.180 -0.286 -0.863 1.00 97.56 73 GLU A CA 1
ATOM 568 C C . GLU A 1 73 ? 3.198 -0.484 -1.989 1.00 97.56 73 GLU A C 1
ATOM 570 O O . GLU A 1 73 ? 4.418 -0.515 -1.785 1.00 97.56 73 GLU A O 1
ATOM 575 N N . GLY A 1 74 ? 2.696 -0.651 -3.204 1.00 96.44 74 GLY A N 1
ATOM 576 C CA . GLY A 1 74 ? 3.529 -0.707 -4.382 1.00 96.44 74 GLY A CA 1
ATOM 577 C C . GLY A 1 74 ? 2.801 -0.243 -5.619 1.00 96.44 74 GLY A C 1
ATOM 578 O O . GLY A 1 74 ? 1.572 -0.171 -5.672 1.00 96.44 74 GLY A O 1
ATOM 579 N N . TYR A 1 75 ? 3.610 0.088 -6.609 1.00 94.75 75 TYR A N 1
ATOM 580 C CA . TYR A 1 75 ? 3.189 0.811 -7.786 1.00 94.75 75 TYR A CA 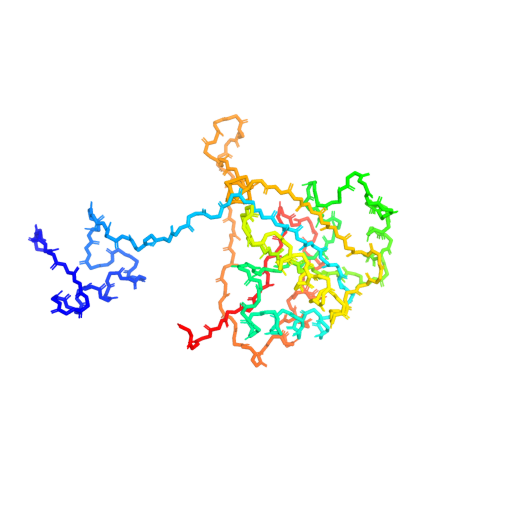1
ATOM 581 C C . TYR A 1 75 ? 3.897 0.280 -9.023 1.00 94.75 75 TYR A C 1
ATOM 583 O O . TYR A 1 75 ? 5.042 -0.177 -8.955 1.00 94.75 75 TYR A O 1
ATOM 591 N N . ILE A 1 76 ? 3.225 0.392 -10.163 1.00 94.12 76 ILE A N 1
ATOM 592 C CA . ILE A 1 76 ? 3.762 -0.002 -11.462 1.00 94.12 76 ILE A CA 1
ATOM 593 C C . ILE A 1 76 ? 4.066 1.256 -12.260 1.00 94.12 76 ILE A C 1
ATOM 595 O O . ILE A 1 76 ? 3.178 2.055 -12.538 1.00 94.12 76 ILE A O 1
ATOM 599 N N . ILE A 1 77 ? 5.325 1.439 -12.632 1.00 91.69 77 ILE A N 1
ATOM 600 C CA . ILE A 1 77 ? 5.777 2.597 -13.395 1.00 91.69 77 ILE A CA 1
ATOM 601 C C . ILE A 1 77 ? 5.907 2.164 -14.856 1.00 91.69 77 ILE A C 1
ATOM 603 O O . ILE A 1 77 ? 6.762 1.351 -15.212 1.00 91.69 77 ILE A O 1
ATOM 607 N N . VAL A 1 78 ? 5.053 2.734 -15.701 1.00 88.69 78 VAL A N 1
ATOM 608 C CA . VAL A 1 78 ? 5.055 2.579 -17.162 1.00 88.69 78 VAL A CA 1
ATOM 609 C C . VAL A 1 78 ? 4.906 3.953 -17.810 1.00 88.69 78 VAL A C 1
ATOM 611 O O . VAL A 1 78 ? 4.379 4.876 -17.190 1.00 88.69 78 VAL A O 1
ATOM 614 N N . ASN A 1 79 ? 5.364 4.100 -19.056 1.00 79.81 79 ASN A N 1
ATOM 615 C CA . ASN A 1 79 ? 5.094 5.275 -19.899 1.00 79.81 79 ASN A CA 1
ATOM 616 C C . ASN A 1 79 ? 5.438 6.633 -19.243 1.00 79.81 79 ASN A C 1
ATOM 618 O O . ASN A 1 79 ? 4.739 7.622 -19.443 1.00 79.81 79 ASN A O 1
ATOM 622 N N . ASN A 1 80 ? 6.530 6.673 -18.468 1.00 73.12 80 ASN A N 1
ATOM 623 C CA . ASN A 1 80 ? 7.051 7.843 -17.739 1.00 73.12 80 ASN A CA 1
ATOM 624 C C . ASN A 1 80 ? 6.091 8.437 -16.691 1.00 73.12 80 ASN A C 1
ATOM 626 O O . ASN A 1 80 ? 6.206 9.606 -16.320 1.00 73.12 80 ASN A O 1
ATOM 630 N N . ILE A 1 81 ? 5.153 7.640 -16.177 1.00 70.31 81 ILE A N 1
ATOM 631 C CA . ILE A 1 81 ? 4.246 8.067 -15.109 1.00 70.31 81 ILE A CA 1
ATOM 632 C C . ILE A 1 81 ? 4.954 7.871 -13.770 1.00 70.31 81 ILE A C 1
ATOM 634 O O . ILE A 1 81 ? 4.857 6.820 -13.137 1.00 70.31 81 ILE A O 1
ATOM 638 N N . ILE A 1 82 ? 5.686 8.896 -13.343 1.00 71.12 82 ILE A N 1
ATOM 639 C CA . ILE A 1 82 ? 6.206 9.004 -11.979 1.00 71.12 82 ILE A CA 1
ATOM 640 C C . ILE A 1 82 ? 5.424 10.125 -11.293 1.00 71.12 82 ILE A C 1
ATOM 642 O O . ILE A 1 82 ? 5.429 11.250 -11.801 1.00 71.12 82 ILE A O 1
ATOM 646 N N . PRO A 1 83 ? 4.752 9.867 -10.158 1.00 68.06 83 PRO A N 1
ATOM 647 C CA . PRO A 1 83 ? 4.022 10.913 -9.464 1.00 68.06 83 PRO A CA 1
ATOM 648 C C . PRO A 1 83 ? 4.950 12.063 -9.061 1.00 68.06 83 PRO A C 1
ATOM 650 O O . PRO A 1 83 ? 6.076 11.863 -8.593 1.00 68.06 83 PRO A O 1
ATOM 653 N N . SER A 1 84 ? 4.467 13.292 -9.236 1.00 66.38 84 SER A N 1
ATOM 654 C CA . SER A 1 84 ? 5.198 14.497 -8.848 1.00 66.38 84 SER A CA 1
ATOM 655 C C . SER A 1 84 ? 5.599 14.441 -7.371 1.00 66.38 84 SER A C 1
ATOM 657 O O . SER A 1 84 ? 4.786 14.083 -6.521 1.00 66.38 84 SER A O 1
ATOM 659 N N . GLY A 1 85 ? 6.840 14.822 -7.060 1.00 69.75 85 GLY A N 1
ATOM 660 C CA . GLY A 1 85 ? 7.351 14.847 -5.684 1.00 69.75 85 GLY A CA 1
ATOM 661 C C . GLY A 1 85 ? 7.882 13.508 -5.162 1.00 69.75 85 GLY A C 1
ATOM 662 O O . GLY A 1 85 ? 8.327 13.442 -4.019 1.00 69.75 85 GLY A O 1
ATOM 663 N N . TRP A 1 86 ? 7.882 12.445 -5.975 1.00 75.75 86 TRP A N 1
ATOM 664 C CA . TRP A 1 86 ? 8.515 11.176 -5.598 1.00 75.75 86 TRP A CA 1
ATOM 665 C C . TRP A 1 86 ? 10.036 11.246 -5.564 1.00 75.75 86 TRP A C 1
ATOM 667 O O . TRP A 1 86 ? 10.649 10.720 -4.636 1.00 75.75 86 TRP A O 1
ATOM 677 N N . ILE A 1 87 ? 10.630 11.906 -6.557 1.00 78.75 87 ILE A N 1
ATOM 678 C CA . ILE A 1 87 ? 12.062 12.189 -6.569 1.00 78.75 87 ILE A CA 1
ATOM 679 C C . ILE A 1 87 ? 12.284 13.426 -5.710 1.00 78.75 87 ILE A C 1
ATOM 681 O O . ILE A 1 87 ? 11.880 14.532 -6.071 1.00 78.75 87 ILE A O 1
ATOM 685 N N . THR A 1 88 ? 12.887 13.218 -4.544 1.00 74.62 88 THR A N 1
ATOM 686 C CA . THR A 1 88 ? 13.199 14.299 -3.611 1.00 74.62 88 THR A CA 1
ATOM 687 C C . THR A 1 88 ? 14.340 15.154 -4.158 1.00 74.62 88 THR A C 1
ATOM 689 O O . THR A 1 88 ? 15.247 14.655 -4.822 1.00 74.62 88 THR A O 1
ATOM 692 N N . SER A 1 89 ? 14.326 16.455 -3.858 1.00 67.88 89 SER A N 1
ATOM 693 C CA . SER A 1 89 ? 15.334 17.413 -4.348 1.00 67.88 89 SER A CA 1
ATOM 694 C C . SER A 1 89 ? 16.772 17.064 -3.956 1.00 67.88 89 SER A C 1
ATOM 696 O O . SER A 1 89 ? 17.708 17.511 -4.608 1.00 67.88 89 SER A O 1
ATOM 698 N N . ASN A 1 90 ? 16.947 16.276 -2.894 1.00 72.44 90 ASN A N 1
ATOM 699 C CA . ASN A 1 90 ? 18.252 15.918 -2.338 1.00 72.44 90 ASN A CA 1
ATOM 700 C C . ASN A 1 90 ? 18.774 14.573 -2.879 1.00 72.44 90 ASN A C 1
ATOM 702 O O . ASN A 1 90 ? 19.805 14.084 -2.422 1.00 72.44 90 ASN A O 1
ATOM 706 N N . SER A 1 91 ? 18.051 13.953 -3.814 1.00 79.56 91 SER A N 1
ATOM 707 C CA . SER A 1 91 ? 18.449 12.713 -4.475 1.00 79.56 91 SER A CA 1
ATOM 708 C C . SER A 1 91 ? 19.554 12.963 -5.507 1.00 79.56 91 SER A C 1
ATOM 710 O O . SER A 1 91 ? 19.500 13.928 -6.266 1.00 79.56 91 SER A O 1
ATOM 712 N N . SER A 1 92 ? 20.532 12.056 -5.587 1.00 82.38 92 SER A N 1
ATOM 713 C CA . SER A 1 92 ? 21.506 12.021 -6.691 1.00 82.38 92 SER A CA 1
ATOM 714 C C . SER A 1 92 ? 20.907 11.477 -7.993 1.00 82.38 92 SER A C 1
ATOM 716 O O . SER A 1 92 ? 21.456 11.711 -9.065 1.00 82.38 92 SER A O 1
ATOM 718 N N . VAL A 1 93 ? 19.779 10.768 -7.894 1.00 88.06 93 VAL A N 1
ATOM 719 C CA . VAL A 1 93 ? 18.968 10.273 -9.010 1.00 88.06 93 VAL A CA 1
ATOM 720 C C . VAL A 1 93 ? 17.939 11.328 -9.406 1.00 88.06 93 VAL A C 1
ATOM 722 O O . VAL A 1 93 ? 17.211 11.843 -8.554 1.00 88.06 93 VAL A O 1
ATOM 725 N N . THR A 1 94 ? 17.843 11.601 -10.703 1.00 86.56 94 THR A N 1
ATOM 726 C CA . THR A 1 94 ? 16.908 12.547 -11.321 1.00 86.56 94 THR A CA 1
ATOM 727 C C . THR A 1 94 ? 15.799 11.826 -12.097 1.00 86.56 94 THR A C 1
ATOM 729 O O . THR A 1 94 ? 15.872 10.624 -12.348 1.00 86.56 94 THR A O 1
ATOM 732 N N . LEU A 1 95 ? 14.778 12.566 -12.553 1.00 85.38 95 LEU A N 1
ATOM 733 C CA . LEU A 1 95 ? 13.740 12.016 -13.444 1.00 85.38 95 LEU A CA 1
ATOM 734 C C . LEU A 1 95 ? 14.342 11.400 -14.717 1.00 85.38 95 LEU A C 1
ATOM 736 O O . LEU A 1 95 ? 13.894 10.347 -15.156 1.00 85.38 95 LEU A O 1
ATOM 740 N N . LYS A 1 96 ? 15.415 11.998 -15.253 1.00 87.88 96 LYS A N 1
ATOM 741 C CA . LYS A 1 96 ? 16.095 11.497 -16.457 1.00 87.88 96 LYS A CA 1
ATOM 742 C C . LYS A 1 96 ? 16.704 10.111 -16.250 1.00 87.88 96 LYS A C 1
ATOM 744 O O . LYS A 1 96 ? 16.735 9.319 -17.188 1.00 87.88 96 LYS A O 1
ATOM 749 N N . ASP A 1 97 ? 17.179 9.818 -15.044 1.00 91.12 97 ASP A N 1
ATOM 750 C CA . ASP A 1 97 ? 17.765 8.518 -14.717 1.00 91.12 97 ASP A CA 1
ATOM 751 C C . ASP A 1 97 ? 16.683 7.435 -14.641 1.00 91.12 97 ASP A C 1
ATOM 753 O O . ASP A 1 97 ? 16.878 6.322 -15.133 1.00 91.12 97 ASP A O 1
ATOM 757 N N . VAL A 1 98 ? 15.504 7.769 -14.098 1.00 88.81 98 VAL A N 1
ATOM 758 C CA . VAL A 1 98 ? 14.356 6.850 -14.101 1.00 88.81 98 VAL A CA 1
ATOM 759 C C . VAL A 1 98 ? 13.817 6.650 -15.520 1.00 88.81 98 VAL A C 1
ATOM 761 O O . VAL A 1 98 ? 13.553 5.514 -15.911 1.00 88.81 98 VAL A O 1
ATOM 764 N N . ASP A 1 99 ? 13.743 7.707 -16.333 1.00 87.81 99 ASP A N 1
ATOM 765 C CA . ASP A 1 99 ? 13.374 7.605 -17.751 1.00 87.81 99 ASP A CA 1
ATOM 766 C C . ASP A 1 99 ? 14.351 6.706 -18.527 1.00 87.81 99 ASP A C 1
ATOM 768 O O . ASP A 1 99 ? 13.946 5.911 -19.380 1.00 87.81 99 ASP A O 1
ATOM 772 N N . ALA A 1 100 ? 15.653 6.799 -18.238 1.00 90.75 100 ALA A N 1
ATOM 773 C CA . ALA A 1 100 ? 16.664 5.932 -18.836 1.00 90.75 100 ALA A CA 1
ATOM 774 C C . ALA A 1 100 ? 16.467 4.460 -18.432 1.00 90.75 100 ALA A C 1
ATOM 776 O O . ALA A 1 100 ? 16.587 3.570 -19.279 1.00 90.75 100 ALA A O 1
ATOM 777 N N . LEU A 1 101 ? 16.109 4.190 -17.171 1.00 91.69 101 LEU A N 1
ATOM 778 C CA . LEU A 1 101 ? 15.745 2.844 -16.724 1.00 91.69 101 LEU A CA 1
ATOM 779 C C . LEU A 1 101 ? 14.470 2.330 -17.401 1.00 91.69 101 LEU A C 1
ATOM 781 O O . LEU A 1 101 ? 14.445 1.177 -17.831 1.00 91.69 101 LEU A O 1
ATOM 785 N N . LEU A 1 102 ? 13.434 3.160 -17.536 1.00 88.94 102 LEU A N 1
ATOM 786 C CA . LEU A 1 102 ? 12.189 2.775 -18.209 1.00 88.94 102 LEU A CA 1
ATOM 787 C C . LEU A 1 102 ? 12.432 2.406 -19.670 1.00 88.94 102 LEU A C 1
ATOM 789 O O . LEU A 1 102 ? 11.927 1.385 -20.130 1.00 88.94 102 LEU A O 1
ATOM 793 N N . LYS A 1 103 ? 13.282 3.155 -20.382 1.00 89.31 103 LYS A N 1
ATOM 794 C CA . LYS A 1 103 ? 13.700 2.800 -21.751 1.00 89.31 103 LYS A CA 1
ATOM 795 C C . LYS A 1 103 ? 14.420 1.453 -21.823 1.00 89.31 103 LYS A C 1
ATOM 797 O O . LYS A 1 103 ? 14.346 0.784 -22.849 1.00 89.31 103 LYS A O 1
ATOM 802 N N . LYS A 1 104 ? 15.117 1.053 -20.755 1.00 92.06 104 LYS A N 1
ATOM 803 C CA . LYS A 1 104 ? 15.833 -0.227 -20.678 1.00 92.06 104 LYS A CA 1
ATOM 804 C C . LYS A 1 104 ? 14.920 -1.406 -20.325 1.00 92.06 104 LYS A C 1
ATOM 806 O O . LYS A 1 104 ? 15.114 -2.484 -20.877 1.00 92.06 104 LYS A O 1
ATOM 811 N N . TYR A 1 105 ? 13.969 -1.230 -19.406 1.00 90.44 105 TYR A N 1
ATOM 812 C CA . TYR A 1 105 ? 13.182 -2.335 -18.832 1.00 90.44 105 TYR A CA 1
ATOM 813 C C . TYR A 1 105 ? 11.698 -2.348 -19.230 1.00 90.44 105 TYR A C 1
ATOM 815 O O . TYR A 1 105 ? 11.017 -3.329 -18.947 1.00 90.44 105 TYR A O 1
ATOM 823 N N . THR A 1 106 ? 11.195 -1.323 -19.928 1.00 86.94 106 THR A N 1
ATOM 824 C CA . THR A 1 106 ? 9.787 -1.130 -20.362 1.00 86.94 106 THR A CA 1
ATOM 825 C C . THR A 1 106 ? 8.776 -0.945 -19.219 1.00 86.94 106 THR A C 1
ATOM 827 O O . THR A 1 106 ? 7.836 -0.164 -19.343 1.00 86.94 106 THR A O 1
ATOM 830 N N . VAL A 1 107 ? 8.991 -1.613 -18.089 1.00 92.31 107 VAL A N 1
ATOM 831 C CA . VAL A 1 107 ? 8.239 -1.485 -16.842 1.00 92.31 107 VAL A CA 1
ATOM 832 C C . VAL A 1 107 ? 9.223 -1.417 -15.678 1.00 92.31 107 VAL A C 1
ATOM 834 O O . VAL A 1 107 ? 10.217 -2.145 -15.644 1.00 92.31 107 VAL A O 1
ATOM 837 N N . LEU A 1 108 ? 8.946 -0.542 -14.719 1.00 95.00 108 LEU A N 1
ATOM 838 C CA . LEU A 1 108 ? 9.593 -0.544 -13.411 1.00 95.00 108 LEU A CA 1
ATOM 839 C C . LEU A 1 108 ? 8.536 -0.768 -12.332 1.00 95.00 108 LEU A C 1
ATOM 841 O O . LEU A 1 108 ? 7.348 -0.517 -12.531 1.00 95.00 108 LEU A O 1
ATOM 845 N N . TYR A 1 109 ? 8.982 -1.223 -11.173 1.00 96.31 109 TYR A N 1
ATOM 846 C CA . TYR A 1 109 ? 8.132 -1.448 -10.011 1.00 96.31 109 TYR A CA 1
ATOM 847 C C . TYR A 1 109 ? 8.645 -0.583 -8.873 1.00 96.31 109 TYR A C 1
ATOM 849 O O . TYR A 1 109 ? 9.852 -0.356 -8.773 1.00 96.31 109 TYR A O 1
ATOM 857 N N . ALA A 1 110 ? 7.758 -0.100 -8.015 1.00 96.38 110 ALA A N 1
ATOM 858 C CA . ALA A 1 110 ? 8.159 0.676 -6.855 1.00 96.38 110 ALA A CA 1
ATOM 859 C C . ALA A 1 110 ? 7.466 0.187 -5.594 1.00 96.38 110 ALA A C 1
ATOM 861 O O . ALA A 1 110 ? 6.258 -0.028 -5.602 1.00 96.38 110 ALA A O 1
ATOM 862 N N . ILE A 1 111 ? 8.224 0.052 -4.509 1.00 97.88 111 ILE A N 1
ATOM 863 C CA . ILE A 1 111 ? 7.678 -0.127 -3.162 1.00 97.88 111 ILE A CA 1
ATOM 864 C C . ILE A 1 111 ? 7.675 1.233 -2.480 1.00 97.88 111 ILE A C 1
ATOM 866 O O . ILE A 1 111 ? 8.686 1.932 -2.519 1.00 97.88 111 ILE A O 1
ATOM 870 N N . GLU A 1 112 ? 6.574 1.584 -1.823 1.00 97.12 112 GLU A N 1
ATOM 871 C CA . GLU A 1 112 ? 6.533 2.662 -0.836 1.00 97.12 112 GLU A CA 1
ATOM 872 C C . GLU A 1 112 ? 6.235 2.046 0.524 1.00 97.12 112 GLU A C 1
ATOM 874 O O . GLU A 1 112 ? 5.220 1.373 0.693 1.00 97.12 112 GLU A O 1
ATOM 879 N N . PHE A 1 113 ? 7.097 2.279 1.504 1.00 97.88 113 PHE A N 1
ATOM 880 C CA . PHE A 1 113 ? 6.817 1.903 2.883 1.00 97.88 113 PHE A CA 1
ATOM 881 C C . PHE A 1 113 ? 7.013 3.099 3.807 1.00 97.88 113 PHE A C 1
ATOM 883 O O . PHE A 1 113 ? 7.757 4.030 3.490 1.00 97.88 113 PHE A O 1
ATOM 890 N N . ALA A 1 114 ? 6.332 3.073 4.952 1.00 98.00 114 ALA A N 1
ATOM 891 C CA . ALA A 1 114 ? 6.509 4.087 5.979 1.00 98.00 114 ALA A CA 1
ATOM 892 C C . ALA A 1 114 ? 6.710 3.466 7.360 1.00 98.00 114 ALA A C 1
ATOM 894 O O . ALA A 1 114 ? 6.087 2.457 7.709 1.00 98.00 114 ALA A O 1
ATOM 895 N N . MET A 1 115 ? 7.581 4.096 8.143 1.00 98.25 115 MET A N 1
ATOM 896 C CA . MET A 1 115 ? 7.802 3.792 9.553 1.00 98.25 115 MET A CA 1
ATOM 897 C C . MET A 1 115 ? 7.419 5.008 10.385 1.00 98.25 115 MET A C 1
ATOM 899 O O . MET A 1 115 ? 7.923 6.111 10.162 1.00 98.25 115 MET A O 1
ATOM 903 N N . TYR A 1 116 ? 6.507 4.811 11.327 1.00 97.94 116 TYR A N 1
ATOM 904 C CA . TYR A 1 116 ? 6.011 5.861 12.199 1.00 97.94 116 TYR A CA 1
ATOM 905 C C . TYR A 1 116 ? 6.837 5.925 13.472 1.00 97.94 116 TYR A C 1
ATOM 907 O O . TYR A 1 116 ? 7.238 4.895 14.016 1.00 97.94 116 TYR A O 1
ATOM 915 N N . TYR A 1 117 ? 7.064 7.136 13.963 1.00 97.75 117 TYR A N 1
ATOM 916 C CA . TYR A 1 117 ? 7.844 7.345 15.171 1.00 97.75 117 TYR A CA 1
ATOM 917 C C . TYR A 1 117 ? 7.418 8.612 15.917 1.00 97.75 117 TYR A C 1
ATOM 919 O O . TYR A 1 117 ? 6.647 9.443 15.426 1.00 97.75 117 TYR A O 1
ATOM 927 N N . ASP A 1 118 ? 7.912 8.718 17.142 1.00 96.81 118 ASP A N 1
ATOM 928 C CA . ASP A 1 118 ? 7.852 9.893 18.001 1.00 96.81 118 ASP A CA 1
ATOM 929 C C . ASP A 1 118 ? 9.229 10.151 18.635 1.00 96.81 118 ASP A C 1
ATOM 931 O O . ASP A 1 118 ? 10.174 9.379 18.440 1.00 96.81 118 ASP A O 1
ATOM 935 N N . ASP A 1 119 ? 9.353 11.229 19.411 1.00 94.88 119 ASP A N 1
ATOM 936 C CA . ASP A 1 119 ? 10.625 11.637 20.028 1.00 94.88 119 ASP A CA 1
ATOM 937 C C . ASP A 1 119 ? 11.232 10.548 20.931 1.00 94.88 119 ASP A C 1
ATOM 939 O O . ASP A 1 119 ? 12.439 10.524 21.163 1.00 94.88 119 ASP A O 1
ATOM 943 N N . GLN A 1 120 ? 10.408 9.618 21.427 1.00 96.25 120 GLN A N 1
ATOM 944 C CA . GLN A 1 120 ? 10.844 8.524 22.295 1.00 96.25 120 GLN A CA 1
ATOM 945 C C . GLN A 1 120 ? 11.389 7.337 21.490 1.00 96.25 120 GLN A C 1
ATOM 947 O O . GLN A 1 120 ? 12.212 6.572 21.992 1.00 96.25 120 GLN A O 1
ATOM 952 N N . THR A 1 121 ? 10.928 7.165 20.250 1.00 96.44 121 THR A N 1
ATOM 953 C CA . THR A 1 121 ? 11.175 5.972 19.424 1.00 96.44 121 THR A CA 1
ATOM 954 C C . THR A 1 121 ? 12.102 6.220 18.234 1.00 96.44 121 THR A C 1
ATOM 956 O O . THR A 1 121 ? 12.601 5.252 17.656 1.00 96.44 121 THR A O 1
ATOM 959 N N . VAL A 1 122 ? 12.400 7.483 17.903 1.00 96.69 122 VAL A N 1
ATOM 960 C CA . VAL A 1 122 ? 13.198 7.901 16.732 1.00 96.69 122 VAL A CA 1
ATOM 961 C C . VAL A 1 122 ? 14.489 7.098 16.536 1.00 96.69 122 VAL A C 1
ATOM 963 O O . VAL A 1 122 ? 14.723 6.560 15.457 1.00 96.69 122 VAL A O 1
ATOM 966 N N . ASN A 1 123 ? 15.297 6.927 17.587 1.00 97.19 123 ASN A N 1
ATOM 967 C CA . ASN A 1 123 ? 16.581 6.226 17.491 1.00 97.19 123 ASN A CA 1
ATOM 968 C C . ASN A 1 123 ? 16.408 4.746 17.118 1.00 97.19 123 ASN A C 1
ATOM 970 O O . ASN A 1 123 ? 17.155 4.220 16.293 1.00 97.19 123 ASN A O 1
ATOM 974 N N . ILE A 1 124 ? 15.409 4.080 17.702 1.00 97.12 124 ILE A N 1
ATOM 975 C CA . ILE A 1 124 ? 15.114 2.668 17.433 1.00 97.12 124 ILE A CA 1
ATOM 976 C C . ILE A 1 124 ? 14.577 2.522 16.008 1.00 97.12 124 ILE A C 1
ATOM 978 O O . ILE A 1 124 ? 15.029 1.654 15.262 1.00 97.12 124 ILE A O 1
ATOM 982 N N . VAL A 1 125 ? 13.653 3.397 15.604 1.00 97.50 125 VAL A N 1
ATOM 983 C CA . VAL A 1 125 ? 13.075 3.370 14.256 1.00 97.50 125 VAL A CA 1
ATOM 984 C C . VAL A 1 125 ? 14.144 3.621 13.195 1.00 97.50 125 VAL A C 1
ATOM 986 O O . VAL A 1 125 ? 14.178 2.891 12.211 1.00 97.50 125 VAL A O 1
ATOM 989 N N . HIS A 1 126 ? 15.075 4.553 13.411 1.00 96.19 126 HIS A N 1
ATOM 990 C CA . HIS A 1 126 ? 16.193 4.790 12.490 1.00 96.19 126 HIS A CA 1
ATOM 991 C C . HIS A 1 126 ? 17.112 3.566 12.360 1.00 96.19 126 HIS A C 1
ATOM 993 O O . HIS A 1 126 ? 17.516 3.203 11.255 1.00 96.19 126 HIS A O 1
ATOM 999 N N . GLN A 1 127 ? 17.424 2.886 13.467 1.00 97.56 127 GLN A N 1
ATOM 1000 C CA . GLN A 1 127 ? 18.233 1.663 13.430 1.00 97.56 127 GLN A CA 1
ATOM 1001 C C . GLN A 1 127 ? 17.532 0.538 12.660 1.00 97.56 127 GLN A C 1
ATOM 1003 O O . GLN A 1 127 ? 18.147 -0.098 11.798 1.00 97.56 127 GLN A O 1
ATOM 1008 N N . ILE A 1 128 ? 16.242 0.312 12.933 1.00 97.69 128 ILE A N 1
ATOM 1009 C CA . ILE A 1 128 ? 15.439 -0.685 12.214 1.00 97.69 128 ILE A CA 1
ATOM 1010 C C . ILE A 1 128 ? 15.339 -0.311 10.736 1.00 97.69 128 ILE A C 1
ATOM 1012 O O . ILE A 1 128 ? 15.508 -1.184 9.891 1.00 97.69 128 ILE A O 1
ATOM 1016 N N . PHE A 1 129 ? 15.136 0.966 10.418 1.00 97.75 129 PHE A N 1
ATOM 1017 C CA . PHE A 1 129 ? 15.087 1.470 9.051 1.00 97.75 129 PHE A CA 1
ATOM 1018 C C . PHE A 1 129 ? 16.356 1.115 8.265 1.00 97.75 129 PHE A C 1
ATOM 1020 O O . PHE A 1 129 ? 16.265 0.497 7.205 1.00 97.75 129 PHE A O 1
ATOM 1027 N N . HIS A 1 130 ? 17.542 1.429 8.795 1.00 96.81 130 HIS A N 1
ATOM 1028 C CA . HIS A 1 130 ? 18.806 1.116 8.119 1.00 96.81 130 HIS A CA 1
ATOM 1029 C C . HIS A 1 130 ? 19.016 -0.391 7.936 1.00 96.81 130 HIS A C 1
ATOM 1031 O O . HIS A 1 130 ? 19.431 -0.834 6.863 1.00 96.81 130 HIS A O 1
ATOM 1037 N N . MET A 1 131 ? 18.690 -1.188 8.957 1.00 97.31 131 MET A N 1
ATOM 1038 C CA . MET A 1 131 ? 18.747 -2.648 8.873 1.00 97.31 131 MET A CA 1
ATOM 1039 C C . MET A 1 131 ? 17.780 -3.195 7.819 1.00 97.31 131 MET A C 1
ATOM 1041 O O . MET A 1 131 ? 18.129 -4.118 7.084 1.00 97.31 131 MET A O 1
ATOM 1045 N N . LEU A 1 132 ? 16.569 -2.642 7.756 1.00 96.94 132 LEU A N 1
ATOM 1046 C CA . LEU A 1 132 ? 15.525 -3.074 6.842 1.00 96.94 132 LEU A CA 1
ATOM 1047 C C . LEU A 1 132 ? 15.912 -2.771 5.398 1.00 96.94 132 LEU A C 1
ATOM 1049 O O . LEU A 1 132 ? 15.934 -3.689 4.585 1.00 96.94 132 LEU A O 1
ATOM 1053 N N . VAL A 1 133 ? 16.294 -1.526 5.100 1.00 96.75 133 VAL A N 1
ATOM 1054 C CA . VAL A 1 133 ? 16.740 -1.106 3.761 1.00 96.75 133 VAL A CA 1
ATOM 1055 C C . VAL A 1 133 ? 17.914 -1.955 3.274 1.00 96.75 133 VAL A C 1
ATOM 1057 O O . VAL A 1 133 ? 17.926 -2.355 2.114 1.00 96.75 133 VAL A O 1
ATOM 1060 N N . GLY A 1 134 ? 18.859 -2.300 4.155 1.00 96.94 134 GLY A N 1
ATOM 1061 C CA . GLY A 1 134 ? 20.008 -3.143 3.810 1.00 96.94 134 GLY A CA 1
ATOM 1062 C C . GLY A 1 134 ? 19.666 -4.585 3.406 1.00 96.94 134 GLY A C 1
ATOM 1063 O O . GLY A 1 134 ? 20.532 -5.279 2.879 1.00 96.94 134 GLY A O 1
ATOM 1064 N N . LYS A 1 135 ? 18.432 -5.051 3.643 1.00 97.19 135 LYS A N 1
ATOM 1065 C CA . LYS A 1 135 ? 17.958 -6.391 3.247 1.00 97.19 135 LYS A CA 1
ATOM 1066 C C . LYS A 1 135 ? 17.195 -6.402 1.921 1.00 97.19 135 LYS A C 1
ATOM 1068 O O . LYS A 1 135 ? 16.944 -7.485 1.396 1.00 97.19 135 LYS A O 1
ATOM 1073 N N . LEU A 1 136 ? 16.803 -5.234 1.415 1.00 98.25 136 LEU A N 1
ATOM 1074 C CA . LEU A 1 136 ? 15.973 -5.096 0.221 1.00 98.25 136 LEU A CA 1
ATOM 1075 C C . LEU A 1 136 ? 16.832 -5.066 -1.049 1.00 98.25 136 LEU A C 1
ATOM 1077 O O . LEU A 1 136 ? 17.997 -4.670 -1.028 1.00 98.25 136 LEU A O 1
ATOM 1081 N N . LYS A 1 137 ? 16.244 -5.483 -2.168 1.00 98.31 137 LYS A N 1
ATOM 1082 C CA . LYS A 1 137 ? 16.925 -5.746 -3.447 1.00 98.31 137 LYS A CA 1
ATOM 1083 C C . LYS A 1 137 ? 16.619 -4.716 -4.536 1.00 98.31 137 LYS A C 1
ATOM 1085 O O . LYS A 1 137 ? 16.723 -5.007 -5.727 1.00 98.31 137 LYS A O 1
ATOM 1090 N N . PHE A 1 138 ? 16.202 -3.520 -4.139 1.00 97.75 138 PHE A N 1
ATOM 1091 C CA . PHE A 1 138 ? 15.951 -2.417 -5.061 1.00 97.75 138 PHE A CA 1
ATOM 1092 C C . PHE A 1 138 ?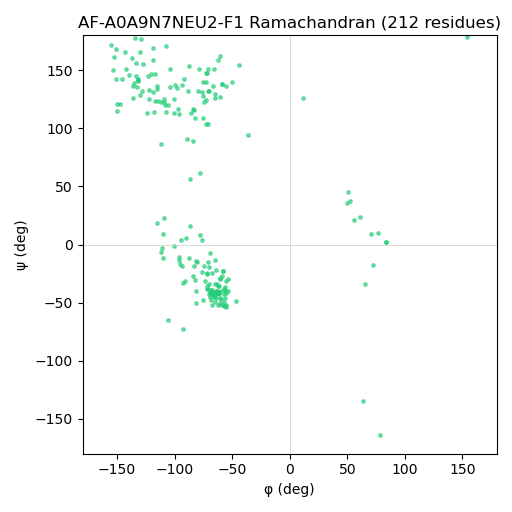 17.223 -2.028 -5.834 1.00 97.75 138 PHE A C 1
ATOM 1094 O O . PHE A 1 138 ? 18.345 -2.371 -5.452 1.00 97.75 138 PHE A O 1
ATOM 1101 N N . ILE A 1 139 ? 17.061 -1.301 -6.940 1.00 96.62 139 ILE A N 1
ATOM 1102 C CA . ILE A 1 139 ? 18.195 -0.849 -7.751 1.00 96.62 139 ILE A CA 1
ATOM 1103 C C . ILE A 1 139 ? 19.036 0.126 -6.910 1.00 96.62 139 ILE A C 1
ATOM 1105 O O . ILE A 1 139 ? 18.490 1.127 -6.435 1.00 96.62 139 ILE A O 1
ATOM 1109 N N . PRO A 1 140 ? 20.355 -0.101 -6.752 1.00 93.69 140 PRO A N 1
ATOM 1110 C CA . PRO A 1 140 ? 21.212 0.797 -5.988 1.00 93.69 140 PRO A CA 1
ATOM 1111 C C . PRO A 1 140 ? 21.035 2.257 -6.414 1.00 93.69 140 PRO A C 1
ATOM 1113 O O . PRO A 1 140 ? 20.920 2.547 -7.602 1.00 93.69 140 PRO A O 1
ATOM 1116 N N . MET A 1 141 ? 21.034 3.168 -5.438 1.00 91.12 141 MET A N 1
ATOM 1117 C CA . MET A 1 141 ? 20.775 4.612 -5.588 1.00 91.12 141 MET A CA 1
ATOM 1118 C C . MET A 1 141 ? 19.321 5.024 -5.869 1.00 91.12 141 MET A C 1
ATOM 1120 O O . MET A 1 141 ? 18.987 6.175 -5.601 1.00 91.12 141 MET A O 1
ATOM 1124 N N . PHE A 1 142 ? 18.428 4.135 -6.319 1.00 93.69 142 PHE A N 1
ATOM 1125 C CA . PHE A 1 142 ? 17.013 4.471 -6.555 1.00 93.69 142 PHE A CA 1
ATOM 1126 C C . PHE A 1 142 ? 16.163 4.307 -5.286 1.00 93.69 142 PHE A C 1
ATOM 1128 O O . PHE A 1 142 ? 15.178 3.563 -5.253 1.00 93.69 142 PHE A O 1
ATOM 1135 N N . ILE A 1 143 ? 16.583 5.015 -4.239 1.00 93.81 143 ILE A N 1
ATOM 1136 C CA . ILE A 1 143 ? 15.920 5.127 -2.941 1.00 93.81 143 ILE A CA 1
ATOM 1137 C C . ILE A 1 143 ? 15.621 6.597 -2.658 1.00 93.81 143 ILE A C 1
ATOM 1139 O O . ILE A 1 143 ? 16.516 7.439 -2.663 1.00 93.81 143 ILE A O 1
ATOM 1143 N N . PHE A 1 144 ? 14.359 6.901 -2.374 1.00 93.38 144 PHE A N 1
ATOM 1144 C CA . PHE A 1 144 ? 13.901 8.255 -2.087 1.00 93.38 144 PHE A CA 1
ATOM 1145 C C . PHE A 1 144 ? 13.226 8.267 -0.728 1.00 93.38 144 PHE A C 1
ATOM 1147 O O . PHE A 1 144 ? 12.173 7.656 -0.549 1.00 93.38 144 PHE A O 1
ATOM 1154 N N . THR A 1 145 ? 13.840 8.958 0.226 1.00 93.56 145 THR A N 1
ATOM 1155 C CA . THR A 1 145 ? 13.346 9.037 1.599 1.00 93.56 145 THR A CA 1
ATOM 1156 C C . THR A 1 145 ? 12.950 10.466 1.932 1.00 93.56 145 THR A C 1
ATOM 1158 O O . THR A 1 145 ? 13.677 11.412 1.622 1.00 93.56 145 THR A O 1
ATOM 1161 N N . SER A 1 146 ? 11.802 10.613 2.582 1.00 93.12 146 SER A N 1
ATOM 1162 C CA . SER A 1 146 ? 11.311 11.874 3.128 1.00 93.12 146 SER A CA 1
ATOM 1163 C C . SER A 1 146 ? 10.849 11.674 4.561 1.00 93.12 146 SER A C 1
ATOM 1165 O O . SER A 1 146 ? 10.201 10.674 4.869 1.00 93.12 146 SER A O 1
ATOM 1167 N N . ASP A 1 147 ? 11.137 12.652 5.408 1.00 95.31 147 ASP A N 1
ATOM 1168 C CA . ASP A 1 147 ? 10.672 12.688 6.787 1.00 95.31 147 ASP A CA 1
ATOM 1169 C C . ASP A 1 147 ? 9.579 13.754 6.925 1.00 95.31 147 ASP A C 1
ATOM 1171 O O . ASP A 1 147 ? 9.833 14.948 6.742 1.00 95.31 147 ASP A O 1
ATOM 1175 N N . VAL A 1 148 ? 8.355 13.320 7.214 1.00 95.94 148 VAL A N 1
ATOM 1176 C CA . VAL A 1 148 ? 7.154 14.168 7.218 1.00 95.94 148 VAL A CA 1
ATOM 1177 C C . VAL A 1 148 ? 6.364 13.993 8.512 1.00 95.94 148 VAL A C 1
ATOM 1179 O O . VAL A 1 148 ? 6.588 13.046 9.272 1.00 95.94 148 VAL A O 1
ATOM 1182 N N . SER A 1 149 ? 5.424 14.901 8.788 1.00 97.81 149 SER A N 1
ATOM 1183 C CA . SER A 1 149 ? 4.492 14.678 9.894 1.00 97.81 149 SER A CA 1
ATOM 1184 C C . SER A 1 149 ? 3.598 13.470 9.596 1.00 97.81 149 SER A C 1
ATOM 1186 O O . SER A 1 149 ? 3.299 13.163 8.438 1.00 97.81 149 SER A O 1
ATOM 1188 N N . TYR A 1 150 ? 3.150 12.780 10.646 1.00 97.56 150 TYR A N 1
ATOM 1189 C CA . TYR A 1 150 ? 2.224 11.657 10.487 1.00 97.56 150 TYR A CA 1
ATOM 1190 C C . TYR A 1 150 ? 0.939 12.078 9.751 1.00 97.56 150 TYR A C 1
ATOM 1192 O O . TYR A 1 150 ? 0.449 11.351 8.888 1.00 97.56 150 TYR A O 1
ATOM 1200 N N . PHE A 1 151 ? 0.437 13.285 10.034 1.00 96.56 151 PHE A N 1
ATOM 1201 C CA . PHE A 1 151 ? -0.735 13.840 9.361 1.00 96.56 151 PHE A CA 1
ATOM 1202 C C . PHE A 1 151 ? -0.487 14.078 7.868 1.00 96.56 151 PHE A C 1
ATOM 1204 O O . PHE A 1 151 ? -1.277 13.611 7.053 1.00 96.56 151 PHE A O 1
ATOM 1211 N N . ASP A 1 152 ? 0.616 14.737 7.500 1.00 95.56 152 ASP A N 1
ATOM 1212 C CA . ASP A 1 152 ? 0.927 15.022 6.092 1.00 95.56 152 ASP A CA 1
ATOM 1213 C C . ASP A 1 152 ? 1.091 13.735 5.287 1.00 95.56 152 ASP A C 1
ATOM 1215 O O . ASP A 1 152 ? 0.674 13.668 4.132 1.00 95.56 152 ASP A O 1
ATOM 1219 N N . PHE A 1 153 ? 1.648 12.684 5.899 1.00 95.44 153 PHE A N 1
ATOM 1220 C CA . PHE A 1 153 ? 1.696 11.376 5.260 1.00 95.44 153 PHE A CA 1
ATOM 1221 C C . PHE A 1 153 ? 0.292 10.829 4.992 1.00 95.44 153 PHE A C 1
ATOM 1223 O O . PHE A 1 153 ? 0.006 10.453 3.856 1.00 95.44 153 PHE A O 1
ATOM 1230 N N . LEU A 1 154 ? -0.594 10.788 5.992 1.00 95.50 154 LEU A N 1
ATOM 1231 C CA . LEU A 1 154 ? -1.967 10.297 5.810 1.00 95.50 154 LEU A CA 1
ATOM 1232 C C . LEU A 1 154 ? -2.765 11.145 4.810 1.00 95.50 154 LEU A C 1
ATOM 1234 O O . LEU A 1 154 ? -3.555 10.604 4.041 1.00 95.50 154 LEU A O 1
ATOM 1238 N N . TYR A 1 155 ? -2.528 12.454 4.790 1.00 93.25 155 TYR A N 1
ATOM 1239 C CA . TYR A 1 155 ? -3.219 13.418 3.938 1.00 93.25 155 TYR A CA 1
ATOM 1240 C C . TYR A 1 155 ? -2.537 13.627 2.570 1.00 93.25 155 TYR A C 1
ATOM 1242 O O . TYR A 1 155 ? -2.970 14.471 1.792 1.00 93.25 155 TYR A O 1
ATOM 1250 N N . ARG A 1 156 ? -1.489 12.860 2.227 1.00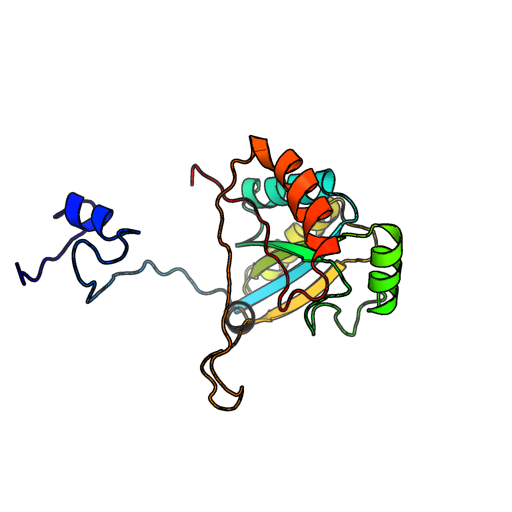 90.38 156 ARG A N 1
ATOM 1251 C CA . ARG A 1 156 ? -0.643 13.093 1.031 1.00 90.38 156 ARG A CA 1
ATOM 1252 C C . ARG A 1 156 ? -1.384 13.084 -0.305 1.00 90.38 156 ARG A C 1
ATOM 1254 O O . ARG A 1 156 ? -0.931 13.696 -1.266 1.00 90.38 156 ARG A O 1
ATOM 1261 N N . VAL A 1 157 ? -2.496 12.360 -0.374 1.00 85.38 157 VAL A N 1
ATOM 1262 C CA . VAL A 1 157 ? -3.340 12.287 -1.571 1.00 85.38 157 VAL A CA 1
ATOM 1263 C C . VAL A 1 157 ? -4.176 13.571 -1.730 1.00 85.38 157 VAL A C 1
ATOM 1265 O O . VAL A 1 157 ? -4.504 13.974 -2.845 1.00 85.38 157 VAL A O 1
ATOM 1268 N N . GLY A 1 158 ? -4.412 14.276 -0.621 1.00 82.44 158 GLY A N 1
ATOM 1269 C CA . GLY A 1 158 ? -5.078 15.565 -0.565 1.00 82.44 158 GLY A CA 1
ATOM 1270 C C . GLY A 1 158 ? -6.595 15.478 -0.675 1.00 82.44 158 GLY A C 1
ATOM 1271 O O . GLY A 1 158 ? -7.207 14.428 -0.500 1.00 82.44 158 GLY A O 1
ATOM 1272 N N . ASP A 1 159 ? -7.181 16.636 -0.959 1.00 76.88 159 ASP A N 1
ATOM 1273 C CA . ASP A 1 159 ? -8.611 16.816 -1.173 1.00 76.88 159 ASP A CA 1
ATOM 1274 C C . ASP A 1 159 ? -8.914 16.793 -2.678 1.00 76.88 159 ASP A C 1
ATOM 1276 O O . ASP A 1 159 ? -8.415 17.635 -3.437 1.00 76.88 159 ASP A O 1
ATOM 1280 N N . PHE A 1 160 ? -9.695 15.801 -3.106 1.00 65.75 160 PHE A N 1
ATOM 1281 C CA . PHE A 1 160 ? -10.149 15.663 -4.489 1.00 65.75 160 PHE A CA 1
ATOM 1282 C C . PHE A 1 160 ? -11.448 16.418 -4.778 1.00 65.75 160 PHE A C 1
ATOM 1284 O O . PHE A 1 160 ? -11.765 16.601 -5.951 1.00 65.75 160 PHE A O 1
ATOM 1291 N N . ASP A 1 161 ? -12.155 16.908 -3.757 1.00 62.91 161 ASP A N 1
ATOM 1292 C CA . ASP A 1 161 ? -13.458 17.569 -3.895 1.00 62.91 161 ASP A CA 1
ATOM 1293 C C . ASP A 1 161 ? -13.328 19.074 -4.182 1.00 62.91 161 ASP A C 1
ATOM 1295 O O . ASP A 1 161 ? -14.288 19.842 -4.062 1.00 62.91 161 ASP A O 1
ATOM 1299 N N . ARG A 1 162 ? -12.137 19.532 -4.591 1.00 60.28 162 ARG A N 1
ATOM 1300 C CA . ARG A 1 162 ? -11.928 20.942 -4.909 1.00 60.28 162 ARG A CA 1
ATOM 1301 C C . ARG A 1 162 ? -12.607 21.318 -6.234 1.00 60.28 162 ARG A C 1
ATOM 1303 O O . ARG A 1 162 ? -12.281 20.747 -7.276 1.00 60.28 162 ARG A O 1
ATOM 1310 N N . PRO A 1 163 ? -13.492 22.333 -6.234 1.00 56.75 163 PRO A N 1
ATOM 1311 C CA . PRO A 1 163 ? -14.254 22.741 -7.416 1.00 56.75 163 PRO A CA 1
ATOM 1312 C C . PRO A 1 163 ? -13.407 23.404 -8.520 1.00 56.75 163 PRO A C 1
ATOM 1314 O O . PRO A 1 163 ? -13.921 23.668 -9.605 1.00 56.75 163 PRO A O 1
ATOM 1317 N N . ASP A 1 164 ? -12.125 23.687 -8.266 1.00 58.19 164 ASP A N 1
ATOM 1318 C CA . ASP A 1 164 ? -11.173 24.287 -9.212 1.00 58.19 164 ASP A CA 1
ATOM 1319 C C . ASP A 1 164 ? -10.554 23.269 -10.192 1.00 58.19 164 ASP A C 1
ATOM 1321 O O . ASP A 1 164 ? -10.005 23.653 -11.229 1.00 58.19 164 ASP A O 1
ATOM 1325 N N . ARG A 1 165 ? -10.689 21.967 -9.920 1.00 56.84 165 ARG A N 1
ATOM 1326 C CA . ARG A 1 165 ? -10.342 20.882 -10.845 1.00 56.84 165 ARG A CA 1
ATOM 1327 C C . ARG A 1 165 ? -11.577 20.567 -11.687 1.00 56.84 165 ARG A C 1
ATOM 1329 O O . ARG A 1 165 ? -12.433 19.800 -11.266 1.00 56.84 165 ARG A O 1
ATOM 1336 N N . GLY A 1 166 ? -11.703 21.242 -12.833 1.00 53.69 166 GLY A N 1
ATOM 1337 C CA . GLY A 1 166 ? -12.890 21.212 -13.704 1.00 53.69 166 GLY A CA 1
ATOM 1338 C C . GLY A 1 166 ? -13.506 19.823 -13.956 1.00 53.69 166 GLY A C 1
ATOM 1339 O O . GLY A 1 166 ? -12.812 18.822 -13.871 1.00 53.69 166 GLY A O 1
ATOM 1340 N N . SER A 1 167 ? -14.815 19.820 -14.268 1.00 55.00 167 SER A N 1
ATOM 1341 C CA . SER A 1 167 ? -15.773 18.702 -14.453 1.00 55.00 167 SER A CA 1
ATOM 1342 C C . SER A 1 167 ? -15.333 17.297 -14.012 1.00 55.00 167 SER A C 1
ATOM 1344 O O . SER A 1 167 ? -14.381 16.761 -14.566 1.00 55.00 167 SER A O 1
ATOM 1346 N N . LEU A 1 168 ? -16.140 16.646 -13.161 1.00 58.06 168 LEU A N 1
ATOM 1347 C CA . LEU A 1 168 ? -16.117 15.201 -12.869 1.00 58.06 168 LEU A CA 1
ATOM 1348 C C . LEU A 1 168 ? -15.792 14.369 -14.125 1.00 58.06 168 LEU A C 1
ATOM 1350 O O . LEU A 1 168 ? -16.675 14.052 -14.923 1.00 58.06 168 LEU A O 1
ATOM 1354 N N . GLN A 1 169 ? -14.515 14.041 -14.326 1.00 67.81 169 GLN A N 1
ATOM 1355 C CA . GLN A 1 169 ? -14.097 13.178 -15.423 1.00 67.81 169 GLN A CA 1
ATOM 1356 C C . GLN A 1 169 ? -14.557 11.750 -15.117 1.00 67.81 169 GLN A C 1
ATOM 1358 O O . GLN A 1 169 ? -14.699 11.358 -13.957 1.00 67.81 169 GLN A O 1
ATOM 1363 N N . ALA A 1 170 ? -14.824 10.958 -16.154 1.00 78.88 170 ALA A N 1
ATOM 1364 C CA . ALA A 1 170 ? -15.099 9.542 -15.962 1.00 78.88 170 ALA A CA 1
ATOM 1365 C C . ALA A 1 170 ? -13.840 8.851 -15.410 1.00 78.88 170 ALA A C 1
ATOM 1367 O O . ALA A 1 170 ? -12.760 8.985 -15.983 1.00 78.88 170 ALA A O 1
ATOM 1368 N N . HIS A 1 171 ? -13.990 8.092 -14.323 1.00 81.62 171 HIS A N 1
ATOM 1369 C CA . HIS A 1 171 ? -12.909 7.334 -13.688 1.00 81.62 171 HIS A CA 1
ATOM 1370 C C . HIS A 1 171 ? -13.164 5.829 -13.871 1.00 81.62 171 HIS A C 1
ATOM 1372 O O . HIS A 1 171 ? -13.800 5.211 -13.016 1.00 81.62 171 HIS A O 1
ATOM 1378 N N . PRO A 1 172 ? -12.725 5.216 -14.988 1.00 86.69 172 PRO A N 1
ATOM 1379 C CA . PRO A 1 172 ? -12.952 3.798 -15.270 1.00 86.69 172 PRO A CA 1
ATOM 1380 C C . PRO A 1 172 ? -11.988 2.912 -14.461 1.00 86.69 172 PRO A C 1
ATOM 1382 O O . PRO A 1 172 ? -11.135 2.222 -15.016 1.00 86.69 172 PRO A O 1
ATOM 1385 N N . TRP A 1 173 ? -12.071 2.978 -13.133 1.00 88.19 173 TRP A N 1
ATOM 1386 C CA . TRP A 1 173 ? -11.193 2.227 -12.240 1.00 88.19 173 TRP A CA 1
ATOM 1387 C C . TRP A 1 173 ? -11.529 0.73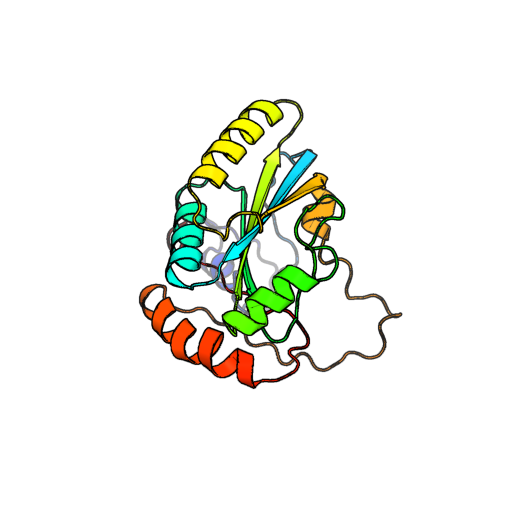8 -12.239 1.00 88.19 173 TRP A C 1
ATOM 1389 O O . TRP A 1 173 ? -12.692 0.339 -12.204 1.00 88.19 173 TRP A O 1
ATOM 1399 N N . LEU A 1 174 ? -10.480 -0.081 -12.213 1.00 92.31 174 LEU A N 1
ATOM 1400 C CA . LEU A 1 174 ? -10.571 -1.524 -12.056 1.00 92.31 174 LEU A CA 1
ATOM 1401 C C . LEU A 1 174 ? -9.850 -1.923 -10.766 1.00 92.31 174 LEU A C 1
ATOM 1403 O O . LEU A 1 174 ? -8.632 -1.784 -10.671 1.00 92.31 174 LEU A O 1
ATOM 1407 N N . VAL A 1 175 ? -10.605 -2.420 -9.784 1.00 95.00 175 VAL A N 1
ATOM 1408 C CA . VAL A 1 175 ? -10.083 -2.880 -8.487 1.00 95.00 175 VAL A CA 1
ATOM 1409 C C . VAL A 1 175 ? -10.244 -4.392 -8.402 1.00 95.00 175 VAL A C 1
ATOM 1411 O O . VAL A 1 175 ? -11.351 -4.908 -8.546 1.00 95.00 175 VAL A O 1
ATOM 1414 N N . LEU A 1 176 ? -9.139 -5.106 -8.186 1.00 96.88 176 LEU A N 1
ATOM 1415 C CA . LEU A 1 176 ? -9.093 -6.569 -8.201 1.00 96.88 176 LEU A CA 1
ATOM 1416 C C . LEU A 1 176 ? -8.365 -7.105 -6.967 1.00 96.88 176 LEU A C 1
ATOM 1418 O O . LEU A 1 176 ? -7.318 -6.584 -6.589 1.00 96.88 176 LEU A O 1
ATOM 1422 N N . PHE A 1 177 ? -8.865 -8.212 -6.416 1.00 96.50 177 PHE A N 1
ATOM 1423 C CA . PHE A 1 177 ? -8.098 -9.077 -5.519 1.00 96.50 177 PHE A CA 1
ATOM 1424 C C . PHE A 1 177 ? -7.591 -10.285 -6.300 1.00 96.50 177 PHE A C 1
ATOM 1426 O O . PHE A 1 177 ? -8.370 -11.002 -6.927 1.00 96.50 177 PHE A O 1
ATOM 1433 N N . ILE A 1 178 ? -6.280 -10.510 -6.266 1.00 96.50 178 ILE A N 1
ATOM 1434 C CA . ILE A 1 178 ? -5.623 -11.577 -7.023 1.00 96.50 178 ILE A CA 1
ATOM 1435 C C . ILE A 1 178 ? -4.955 -12.528 -6.026 1.00 96.50 178 ILE A C 1
ATOM 1437 O O . ILE A 1 178 ? -4.229 -12.058 -5.147 1.00 96.50 178 ILE A O 1
ATOM 1441 N N . PRO A 1 179 ? -5.151 -13.855 -6.140 1.00 96.06 179 PRO A N 1
ATOM 1442 C CA . PRO A 1 179 ? -4.449 -14.811 -5.292 1.00 96.06 179 PRO A CA 1
ATOM 1443 C C . PRO A 1 179 ? -2.932 -14.683 -5.444 1.00 96.06 179 PRO A C 1
ATOM 1445 O O . PRO A 1 179 ? -2.426 -14.607 -6.566 1.00 96.06 179 PRO A O 1
ATOM 1448 N N . GLY A 1 180 ? -2.191 -14.754 -4.335 1.00 94.81 180 GLY A N 1
ATOM 1449 C CA . GLY A 1 180 ? -0.724 -14.675 -4.357 1.00 94.81 180 GLY A CA 1
ATOM 1450 C C . GLY A 1 180 ? -0.073 -15.711 -5.284 1.00 94.81 180 GLY A C 1
ATOM 1451 O O . GLY A 1 180 ? 0.916 -15.416 -5.946 1.00 94.81 180 GLY A O 1
ATOM 1452 N N . SER A 1 181 ? -0.686 -16.890 -5.445 1.00 96.56 181 SER A N 1
ATOM 1453 C CA . SER A 1 181 ? -0.239 -17.929 -6.386 1.00 96.56 181 SER A CA 1
ATOM 1454 C C . SER A 1 181 ? -0.301 -17.513 -7.863 1.00 96.56 181 SER A C 1
ATOM 1456 O O . SER A 1 181 ? 0.410 -18.085 -8.686 1.00 96.56 181 SER A O 1
ATOM 1458 N N . GLN A 1 182 ? -1.113 -16.512 -8.214 1.00 97.81 182 GLN A N 1
ATOM 1459 C CA . GLN A 1 182 ? -1.283 -16.012 -9.582 1.00 97.81 182 GLN A CA 1
ATOM 1460 C C . GLN A 1 182 ? -0.505 -14.720 -9.861 1.00 97.81 182 GLN A C 1
ATOM 1462 O O . GLN A 1 182 ? -0.514 -14.253 -11.001 1.00 97.81 182 GLN A O 1
ATOM 1467 N N . LYS A 1 183 ? 0.215 -14.158 -8.877 1.00 96.81 183 LYS A N 1
ATOM 1468 C CA . LYS A 1 183 ? 0.923 -12.871 -9.015 1.00 96.81 183 LYS A CA 1
ATOM 1469 C C . LYS A 1 183 ? 1.874 -12.828 -10.218 1.00 96.81 183 LYS A C 1
ATOM 1471 O O . LYS A 1 183 ? 1.891 -11.84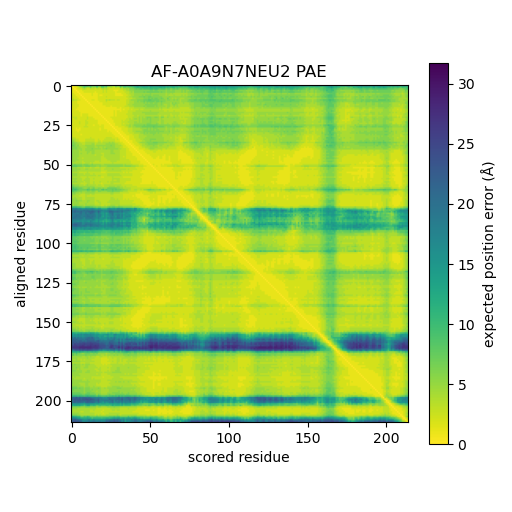8 -10.953 1.00 96.81 183 LYS A O 1
ATOM 1476 N N . ASN A 1 184 ? 2.596 -13.921 -10.479 1.00 97.88 184 ASN A N 1
ATOM 1477 C CA . ASN A 1 184 ? 3.539 -14.014 -11.600 1.00 97.88 184 ASN A CA 1
ATOM 1478 C C . ASN A 1 184 ? 2.829 -14.038 -12.961 1.00 97.88 184 ASN A C 1
ATOM 1480 O O . ASN A 1 184 ? 3.267 -13.368 -13.896 1.00 97.88 184 ASN A O 1
ATOM 1484 N N . ASN A 1 185 ? 1.719 -14.775 -13.070 1.00 98.19 185 ASN A N 1
ATOM 1485 C CA . ASN A 1 185 ? 0.906 -14.802 -14.287 1.00 98.19 185 ASN A CA 1
ATOM 1486 C C . ASN A 1 185 ? 0.259 -13.436 -14.530 1.00 98.19 185 ASN A C 1
ATOM 1488 O O . ASN A 1 185 ? 0.314 -12.920 -15.645 1.00 98.19 185 ASN A O 1
ATOM 1492 N N . PHE A 1 186 ? -0.294 -12.822 -13.483 1.00 98.12 186 PHE A N 1
ATOM 1493 C CA . PHE A 1 186 ? -0.880 -11.491 -13.572 1.00 98.12 186 PHE A CA 1
ATOM 1494 C C . PHE A 1 186 ? 0.157 -10.444 -13.985 1.00 98.12 186 PHE A C 1
ATOM 1496 O O . PHE A 1 186 ? -0.105 -9.643 -14.877 1.00 98.12 186 PHE A O 1
ATOM 1503 N N . ASN A 1 187 ? 1.366 -10.497 -13.421 1.00 97.62 187 ASN A N 1
ATOM 1504 C CA . ASN A 1 187 ? 2.457 -9.638 -13.856 1.00 97.62 187 ASN A CA 1
ATOM 1505 C C . ASN A 1 187 ? 2.779 -9.834 -15.342 1.00 97.62 187 ASN A C 1
ATOM 1507 O O . ASN A 1 187 ? 2.796 -8.868 -16.098 1.00 97.62 187 ASN A O 1
ATOM 1511 N N . LYS A 1 188 ? 2.990 -11.084 -15.770 1.00 97.38 188 LYS A N 1
ATOM 1512 C CA . LYS A 1 188 ? 3.349 -11.414 -17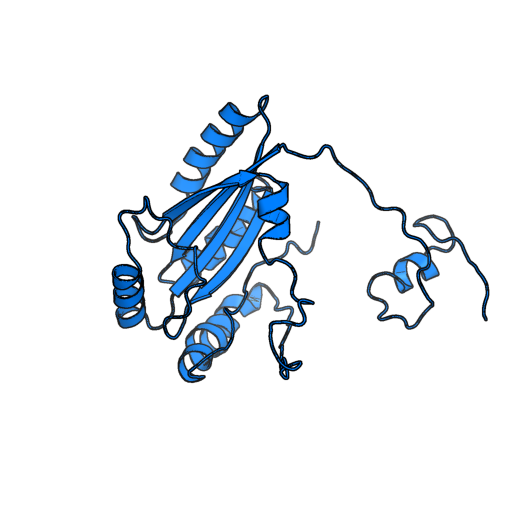.154 1.00 97.38 188 LYS A CA 1
ATOM 1513 C C . LYS A 1 188 ? 2.332 -10.878 -18.164 1.00 97.38 188 LYS A C 1
ATOM 1515 O O . LYS A 1 188 ? 2.734 -10.334 -19.186 1.00 97.38 188 LYS A O 1
ATOM 1520 N N . TYR A 1 189 ? 1.039 -11.067 -17.907 1.00 97.25 189 TYR A N 1
ATOM 1521 C CA . TYR A 1 189 ? -0.002 -10.750 -18.888 1.00 97.25 189 TYR A CA 1
ATOM 1522 C C . TYR A 1 189 ? -0.569 -9.338 -18.737 1.00 97.25 189 TYR A C 1
ATOM 1524 O O . TYR A 1 189 ? -0.910 -8.717 -19.739 1.00 97.25 189 TYR A O 1
ATOM 1532 N N . VAL A 1 190 ? -0.647 -8.811 -17.513 1.00 95.62 190 VAL A N 1
ATOM 1533 C CA . VAL A 1 190 ? -1.272 -7.512 -17.235 1.00 95.62 190 VAL A CA 1
ATOM 1534 C C . VAL A 1 190 ? -0.220 -6.450 -16.953 1.00 95.62 190 VAL A C 1
ATOM 1536 O O . VAL A 1 190 ? -0.089 -5.525 -17.746 1.00 95.62 190 VAL A O 1
ATOM 1539 N N . LEU A 1 191 ? 0.552 -6.579 -15.869 1.00 94.62 191 LEU A N 1
ATOM 1540 C CA . LEU A 1 191 ? 1.402 -5.476 -15.393 1.00 94.62 191 LEU A CA 1
ATOM 1541 C C . LEU A 1 191 ? 2.566 -5.153 -16.337 1.00 94.62 191 LEU A C 1
ATOM 1543 O O . LEU A 1 191 ? 2.788 -3.996 -16.670 1.00 94.62 191 LEU A O 1
ATOM 1547 N N . ALA A 1 192 ? 3.296 -6.178 -16.770 1.00 94.06 192 ALA A N 1
ATOM 1548 C CA . ALA A 1 192 ? 4.424 -6.064 -17.690 1.00 94.06 192 ALA A CA 1
ATOM 1549 C C . ALA A 1 192 ? 4.023 -6.304 -19.155 1.00 94.06 192 ALA A C 1
ATOM 1551 O O . ALA A 1 192 ? 4.789 -5.983 -20.058 1.00 94.06 192 ALA A O 1
ATOM 1552 N N . GLY A 1 193 ? 2.849 -6.902 -19.383 1.00 94.06 193 GLY A N 1
ATOM 1553 C CA . GLY A 1 193 ? 2.331 -7.225 -20.711 1.00 94.06 193 GLY A CA 1
ATOM 1554 C C . GLY A 1 193 ? 1.440 -6.119 -21.267 1.00 94.06 193 GLY A C 1
ATOM 1555 O O . GLY A 1 193 ? 1.832 -5.401 -22.179 1.00 94.06 193 GLY A O 1
ATOM 1556 N N . LEU A 1 194 ? 0.234 -5.987 -20.710 1.00 93.12 194 LEU A N 1
ATOM 1557 C CA . LEU A 1 194 ? -0.796 -5.068 -21.195 1.00 93.12 194 LEU A CA 1
ATOM 1558 C C . LEU A 1 194 ? -0.530 -3.600 -20.831 1.00 93.12 194 LEU A C 1
ATOM 1560 O O . LEU A 1 194 ? -0.663 -2.735 -21.690 1.00 93.12 194 LEU A O 1
ATOM 1564 N N . LEU A 1 195 ? -0.187 -3.285 -19.576 1.00 90.88 195 LEU A N 1
ATOM 1565 C CA . LEU A 1 195 ? -0.119 -1.886 -19.122 1.00 90.88 195 LEU A CA 1
ATOM 1566 C C . LEU A 1 195 ? 0.830 -1.009 -19.957 1.00 90.88 195 LEU A C 1
ATOM 1568 O O . LEU A 1 195 ? 0.412 0.093 -20.321 1.00 90.88 195 LEU A O 1
ATOM 1572 N N . PRO A 1 196 ? 2.042 -1.460 -20.344 1.00 89.56 196 PRO A N 1
ATOM 1573 C CA . PRO A 1 196 ? 2.912 -0.660 -21.202 1.00 89.56 196 PRO A CA 1
ATOM 1574 C C . PRO A 1 196 ? 2.282 -0.336 -22.565 1.00 89.56 196 PRO A C 1
ATOM 1576 O O . PRO A 1 196 ? 2.552 0.724 -23.126 1.00 89.56 196 PRO A O 1
ATOM 1579 N N . THR A 1 197 ? 1.397 -1.197 -23.086 1.00 89.94 197 THR A N 1
ATOM 1580 C CA . THR A 1 197 ? 0.749 -0.991 -24.393 1.00 89.94 197 THR A CA 1
ATOM 1581 C C . THR A 1 197 ? -0.428 -0.020 -24.346 1.00 89.94 197 THR A C 1
ATOM 1583 O O . THR A 1 197 ? -0.866 0.443 -25.395 1.00 89.94 197 THR A O 1
ATOM 1586 N N . LEU A 1 198 ? -0.960 0.299 -23.160 1.00 83.69 198 LEU A N 1
ATOM 1587 C CA . LEU A 1 198 ? -2.165 1.128 -23.008 1.00 83.69 198 LEU A CA 1
ATOM 1588 C C . LEU A 1 198 ? -1.930 2.636 -23.225 1.00 83.69 198 LEU A C 1
ATOM 1590 O O . LEU A 1 198 ? -2.859 3.428 -23.087 1.00 83.69 198 LEU A O 1
ATOM 1594 N N . GLY A 1 199 ? -0.719 3.060 -23.598 1.00 73.81 199 GLY A N 1
ATOM 1595 C CA . GLY A 1 199 ? -0.407 4.476 -23.789 1.00 73.81 199 GLY A CA 1
ATOM 1596 C C . GLY A 1 199 ? -0.531 5.267 -22.481 1.00 73.81 199 GLY A C 1
ATOM 1597 O O . GLY A 1 199 ? -0.022 4.844 -21.444 1.00 73.81 199 GLY A O 1
ATOM 1598 N N . HIS A 1 200 ? -1.174 6.437 -22.517 1.00 67.00 200 HIS A N 1
ATOM 1599 C CA . HIS A 1 200 ? -1.286 7.305 -21.342 1.00 67.00 200 HIS A CA 1
ATOM 1600 C C . HIS A 1 200 ? -2.264 6.714 -20.318 1.00 67.00 200 HIS A C 1
ATOM 1602 O O . HIS A 1 200 ? -3.479 6.820 -20.482 1.00 67.00 200 HIS A O 1
ATOM 1608 N N . ALA A 1 201 ? -1.739 6.134 -19.237 1.00 61.31 201 ALA A N 1
ATOM 1609 C CA . ALA A 1 201 ? -2.541 5.902 -18.044 1.00 61.31 201 ALA A CA 1
ATOM 1610 C C . ALA A 1 201 ? -2.707 7.241 -17.294 1.00 61.31 201 ALA A C 1
ATOM 1612 O O . ALA A 1 201 ? -1.724 7.954 -17.087 1.00 61.31 201 ALA A O 1
ATOM 1613 N N . PRO A 1 202 ? -3.931 7.623 -16.895 1.00 63.50 202 PRO A N 1
ATOM 1614 C CA . PRO A 1 202 ? -4.171 8.898 -16.218 1.00 63.50 202 PRO A CA 1
ATOM 1615 C C . PRO A 1 202 ? -3.590 8.928 -14.796 1.00 63.50 202 PRO A C 1
ATOM 1617 O O . PRO A 1 202 ? -3.396 10.001 -14.231 1.00 63.50 202 PRO A O 1
ATOM 1620 N N . THR A 1 203 ? -3.315 7.757 -14.210 1.00 75.44 203 THR A N 1
ATOM 1621 C CA . THR A 1 203 ? -2.785 7.600 -12.853 1.00 75.44 203 THR A CA 1
ATOM 1622 C C . THR A 1 203 ? -1.799 6.435 -12.789 1.00 75.44 203 THR A C 1
ATOM 1624 O O . THR A 1 203 ? -1.758 5.589 -13.684 1.00 75.44 203 THR A O 1
ATOM 1627 N N . ILE A 1 204 ? -1.023 6.367 -11.705 1.00 82.62 204 ILE A N 1
ATOM 1628 C CA . ILE A 1 204 ? -0.120 5.244 -11.453 1.00 82.62 204 ILE A CA 1
ATOM 1629 C C . ILE A 1 204 ? -0.909 4.000 -10.981 1.00 82.62 204 ILE A C 1
ATOM 1631 O O . ILE A 1 204 ? -1.711 4.111 -10.050 1.00 82.62 204 ILE A O 1
ATOM 1635 N N . PRO A 1 205 ? -0.731 2.820 -11.605 1.00 91.38 205 PRO A N 1
ATOM 1636 C CA . PRO A 1 205 ? -1.337 1.572 -11.143 1.00 91.38 205 PRO A CA 1
ATOM 1637 C C . PRO A 1 205 ? -0.776 1.115 -9.790 1.00 91.38 205 PRO A C 1
ATOM 1639 O O . PRO A 1 205 ? 0.440 1.108 -9.590 1.00 91.38 205 PRO A O 1
ATOM 1642 N N . LEU A 1 206 ? -1.664 0.675 -8.896 1.00 94.94 206 LEU A N 1
ATOM 1643 C CA . LEU A 1 206 ? -1.330 0.114 -7.584 1.00 94.94 206 LEU A CA 1
ATOM 1644 C C . LEU A 1 206 ? -1.233 -1.414 -7.649 1.00 94.94 206 LEU A C 1
ATOM 1646 O O . LEU A 1 206 ? -2.084 -2.078 -8.243 1.00 94.94 206 LEU A O 1
ATOM 1650 N N . PHE A 1 207 ? -0.216 -1.974 -6.998 1.00 97.25 207 PHE A N 1
ATOM 1651 C CA . PHE A 1 207 ? -0.067 -3.413 -6.801 1.00 97.25 207 PHE A CA 1
ATOM 1652 C C . PHE A 1 207 ? 0.688 -3.694 -5.500 1.00 97.25 207 PHE A C 1
ATOM 1654 O O . PHE A 1 207 ? 1.868 -3.361 -5.361 1.00 97.25 207 PHE A O 1
ATOM 1661 N N . TYR A 1 208 ? 0.014 -4.320 -4.537 1.00 97.75 208 TYR A N 1
ATOM 1662 C CA . TYR A 1 208 ? 0.602 -4.655 -3.244 1.00 97.75 208 TYR A CA 1
ATOM 1663 C C . TYR A 1 208 ? -0.084 -5.866 -2.603 1.00 97.75 208 TYR A C 1
ATOM 1665 O O . TYR A 1 208 ? -1.272 -6.105 -2.843 1.00 97.75 208 TYR A O 1
ATOM 1673 N N . PRO A 1 209 ? 0.650 -6.658 -1.804 1.00 96.88 209 PRO A N 1
ATOM 1674 C CA . PRO A 1 209 ? 0.091 -7.817 -1.134 1.00 96.88 209 PRO A CA 1
ATOM 1675 C C . PRO A 1 209 ? -0.708 -7.416 0.109 1.00 96.88 209 PRO A C 1
ATOM 1677 O O . PRO A 1 209 ? -0.398 -6.445 0.799 1.00 96.88 209 PRO A O 1
ATOM 1680 N N . LEU A 1 210 ? -1.701 -8.237 0.437 1.00 94.62 210 LEU A N 1
ATOM 1681 C CA . LEU A 1 210 ? -2.417 -8.201 1.707 1.00 94.62 210 LEU A CA 1
ATOM 1682 C C . LEU A 1 210 ? -2.183 -9.514 2.446 1.00 94.62 210 LEU A C 1
ATOM 1684 O O . LEU A 1 210 ? -2.066 -10.575 1.832 1.00 94.62 210 LEU A O 1
ATOM 1688 N N . ASN A 1 211 ? -2.140 -9.447 3.774 1.00 87.81 211 ASN A N 1
ATOM 1689 C CA . ASN A 1 211 ? -2.058 -10.645 4.593 1.00 87.81 211 ASN A CA 1
ATOM 1690 C C . ASN A 1 211 ? -3.475 -11.177 4.844 1.00 87.81 211 ASN A C 1
ATOM 1692 O O . ASN A 1 211 ? -4.267 -10.519 5.512 1.00 87.81 211 ASN A O 1
ATOM 1696 N N . ALA A 1 212 ? -3.797 -12.348 4.294 1.00 74.94 212 ALA A N 1
ATOM 1697 C CA . ALA A 1 212 ? -5.142 -12.922 4.366 1.00 74.94 212 ALA A CA 1
ATOM 1698 C C . ALA A 1 212 ? -5.532 -13.417 5.772 1.00 74.94 212 ALA A C 1
ATOM 1700 O O . ALA A 1 212 ? -6.703 -13.686 6.015 1.00 74.94 212 ALA A O 1
ATOM 1701 N N . THR A 1 213 ? -4.562 -13.571 6.679 1.00 66.56 213 THR A N 1
ATOM 1702 C CA . THR A 1 213 ? -4.754 -14.206 7.994 1.00 66.56 213 THR A CA 1
ATOM 1703 C C . THR A 1 213 ? -4.537 -13.259 9.176 1.00 66.56 213 THR A C 1
ATOM 1705 O O . THR A 1 213 ? -4.263 -13.731 10.278 1.00 66.56 213 THR A O 1
ATOM 1708 N N . LYS A 1 214 ? -4.580 -11.942 8.959 1.00 54.41 214 LYS A N 1
ATOM 1709 C CA . LYS A 1 214 ? -4.500 -10.948 10.039 1.00 54.41 214 LYS A CA 1
ATOM 1710 C C . LYS A 1 214 ? -5.872 -10.488 10.502 1.00 54.41 214 LYS A C 1
ATOM 1712 O O . LYS A 1 214 ? -6.765 -10.365 9.639 1.00 54.41 214 LYS A O 1
#

Organism: Striga hermonthica (NCBI:txid68872)

Foldseek 3Di:
DPDDDDDDCPRPNVLVVCVVVVPCPRHDDPDDDDDDDDFFFKKKKKKFKALDDVLQAVLLVVCQVVPLFPDKWKFKDAQLDDDPCQAPPPAPDDSVNVVVSCVVRRMMMMMMTMHGHHPVCVVVNVVVVVVSVVVGDGDPSRMGIDMGTSVCVVCVVDDPPDPVPD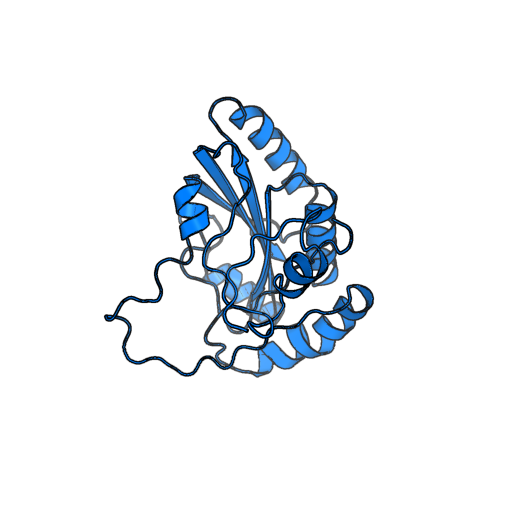DDDDDPDDDDDDPPVCSVVCCCCPRSNPPNVPHDDVHIDIDGDDDPPD

Radius of gyration: 20.36 Å; Cα contacts (8 Å, |Δi|>4): 255; chains: 1; bounding box: 60×42×47 Å

Sequence (214 aa):
TGDKKLCKPDLNSDLFYALLGGLGQFGIMTEARIRLGKAPTRAIVTRLIYSNFPDFSNDQEFLISSNLPNYTEGYIIVNNIIPSGWITSNSSVTLKDVDALLKKYTVLYAIEFAMYYDDQTVNIVHQIFHMLVGKLKFIPMFIFTSDVSYFDFLYRVGDFDRPDRGSLQAHPWLVLFIPGSQKNNFNKYVLAGLLPTLGHAPTIPLFYPLNATK

Nearest PDB structures (foldseek):
  8cj9-assembly1_A  TM=8.720E-01  e=1.841E-13  Zea mays
  8cj9-assembly2_B  TM=8.729E-01  e=2.690E-13  Zea mays
  8cm2-assembly1_A  TM=8.530E-01  e=1.152E-12  Zea mays
  5hhz-assembly1_A  TM=8.698E-01  e=1.308E-12  Zea mays
  4ml8-assembly2_B  TM=8.803E-01  e=1.274E-11  Zea mays

Secondary structure (DSSP, 8-state):
-------BTTBSHHHHHHHTT-TTSS-----------PPPSEEEEEEEEESSHHHHHHHHHHHHHHT-SSEEEEEEE-TT---TTSS-TT-S--HHHHHHHHHHHS-EEEEEEEEEE-TTTHHHHHHHHHHHHTT--PPTT-EEEEEEEHHHHHTTT--S--TTS-S------------GGGHHHHIIIIIIIIGGGG---SSPPB-----TT-

pLDDT: mean 90.72, std 10.86, range [53.69, 98.69]

Mean predicted aligned error: 5.44 Å

InterPro domains:
  IPR015345 Cytokinin dehydrogenase 1, FAD/cytokinin binding domain [PF09265] (40-214)
  IPR016164 FAD-linked oxidase-like, C-terminal [SSF55103] (42-214)
  IPR016169 FAD-binding, type PCMH, subdomain 2 [G3DSA:3.30.465.10] (1-41)
  IPR016170 Cytokinin dehydrogenase, C-terminal domain superfamily [G3DSA:3.40.462.10] (42-214)
  IPR036318 FAD-binding, type PCMH-like superfamily [SSF56176] (2-36)
  IPR050432 FAD-linked Oxidoreductases in Biosynthesis Pathways [PTHR13878] (7-197)